Protein AF-A0A966WQE4-F1 (afdb_monomer_lite)

Structure (mmCIF, N/CA/C/O backbone):
data_AF-A0A966WQE4-F1
#
_entry.id   AF-A0A966WQE4-F1
#
loop_
_atom_site.group_PDB
_atom_site.id
_atom_site.type_symbol
_atom_site.label_atom_id
_atom_site.label_alt_id
_atom_site.label_comp_id
_atom_site.label_asym_id
_atom_site.label_entity_id
_atom_site.label_seq_id
_atom_site.pdbx_PDB_ins_code
_atom_site.Cartn_x
_atom_site.Cartn_y
_atom_site.Cartn_z
_atom_site.occupancy
_atom_site.B_iso_or_equiv
_atom_site.auth_seq_id
_atom_site.auth_comp_id
_atom_site.auth_asym_id
_atom_site.auth_atom_id
_atom_site.pdbx_PDB_model_num
ATOM 1 N N . ARG A 1 1 ? 22.648 -11.468 20.087 1.00 42.81 1 ARG A N 1
ATOM 2 C CA . ARG A 1 1 ? 23.577 -12.233 19.212 1.00 42.81 1 ARG A CA 1
ATOM 3 C C . ARG A 1 1 ? 22.961 -12.290 17.802 1.00 42.81 1 ARG A C 1
ATOM 5 O O . ARG A 1 1 ? 22.915 -13.336 17.176 1.00 42.81 1 ARG A O 1
ATOM 12 N N . ASP A 1 2 ? 22.507 -11.143 17.284 1.00 44.22 2 ASP A N 1
ATOM 13 C CA . ASP A 1 2 ? 21.503 -11.077 16.201 1.00 44.22 2 ASP A CA 1
ATOM 14 C C . ASP A 1 2 ? 22.035 -10.428 14.918 1.00 44.22 2 ASP A C 1
ATOM 16 O O . ASP A 1 2 ? 21.283 -10.065 14.021 1.00 44.22 2 ASP A O 1
ATOM 20 N N . LEU A 1 3 ? 23.359 -10.305 14.819 1.00 42.38 3 LEU A N 1
ATOM 21 C CA . LEU A 1 3 ? 24.056 -9.874 13.606 1.00 42.38 3 LEU A CA 1
ATOM 22 C C . LEU A 1 3 ? 24.456 -11.067 12.719 1.00 42.38 3 LEU A C 1
ATOM 24 O O . LEU A 1 3 ? 24.965 -10.883 11.621 1.00 42.38 3 LEU A O 1
ATOM 28 N N . ALA A 1 4 ? 24.150 -12.302 13.133 1.00 44.12 4 ALA A N 1
ATOM 29 C CA . ALA A 1 4 ? 24.393 -13.512 12.342 1.00 44.12 4 ALA A CA 1
ATOM 30 C C . ALA A 1 4 ? 23.416 -13.694 11.157 1.00 44.12 4 ALA A C 1
ATOM 32 O O . ALA A 1 4 ? 23.460 -14.706 10.465 1.00 44.12 4 ALA A O 1
ATOM 33 N N . ARG A 1 5 ? 22.552 -12.708 10.873 1.00 46.81 5 ARG A N 1
ATOM 34 C CA . ARG A 1 5 ? 21.704 -12.674 9.668 1.00 46.81 5 ARG A CA 1
ATOM 35 C C . ARG A 1 5 ? 22.179 -11.660 8.628 1.00 46.81 5 ARG A C 1
ATOM 37 O O . ARG A 1 5 ? 21.401 -11.212 7.797 1.00 46.81 5 ARG A O 1
ATOM 44 N N . ILE A 1 6 ? 23.486 -11.407 8.600 1.00 47.84 6 ILE A N 1
ATOM 45 C CA . ILE A 1 6 ? 24.216 -10.852 7.444 1.00 47.84 6 ILE A CA 1
ATOM 46 C C . ILE A 1 6 ? 24.263 -11.873 6.270 1.00 47.84 6 ILE A C 1
ATOM 48 O O . ILE A 1 6 ? 24.953 -11.699 5.278 1.00 47.84 6 ILE A O 1
ATOM 52 N N . ALA A 1 7 ? 23.428 -12.917 6.304 1.00 46.84 7 ALA A N 1
ATOM 53 C CA . ALA A 1 7 ? 23.142 -13.801 5.176 1.00 46.84 7 ALA A CA 1
ATOM 54 C C . ALA A 1 7 ? 22.027 -13.284 4.224 1.00 46.84 7 ALA A C 1
ATOM 56 O O . ALA A 1 7 ? 21.528 -14.066 3.425 1.00 46.84 7 ALA A O 1
ATOM 57 N N . LYS A 1 8 ? 21.595 -12.008 4.283 1.00 54.38 8 LYS A N 1
ATOM 58 C CA . LYS A 1 8 ? 20.379 -11.514 3.576 1.00 54.38 8 LYS A CA 1
ATOM 59 C C . LYS A 1 8 ? 20.550 -10.437 2.487 1.00 54.38 8 LYS A C 1
ATOM 61 O O . LYS A 1 8 ? 19.611 -10.198 1.730 1.00 54.38 8 LYS A O 1
ATOM 66 N N . GLU A 1 9 ? 21.725 -9.829 2.329 1.00 56.12 9 GLU A N 1
ATOM 67 C CA . GLU A 1 9 ? 22.067 -9.117 1.086 1.00 56.12 9 GLU A CA 1
ATOM 68 C C . GLU A 1 9 ? 22.123 -10.010 -0.171 1.00 56.12 9 GLU A C 1
ATOM 70 O O . GLU A 1 9 ? 21.741 -9.513 -1.236 1.00 56.12 9 GLU A O 1
ATOM 75 N N . PRO A 1 10 ? 22.510 -11.308 -0.123 1.00 63.50 10 PRO A N 1
ATOM 76 C CA . PRO A 1 10 ? 22.500 -12.141 -1.326 1.00 63.50 10 PRO A CA 1
ATOM 77 C C . PRO A 1 10 ? 21.101 -12.313 -1.933 1.00 63.50 10 PRO A C 1
ATOM 79 O O . PRO A 1 10 ? 20.999 -12.376 -3.155 1.00 63.50 10 PRO A O 1
ATOM 82 N N . ASP A 1 11 ? 20.020 -12.302 -1.142 1.00 82.19 11 ASP A N 1
ATOM 83 C CA . ASP A 1 11 ? 18.649 -12.382 -1.674 1.00 82.19 11 ASP A CA 1
ATOM 84 C C . ASP A 1 11 ? 18.235 -11.114 -2.430 1.00 82.19 11 ASP A C 1
ATOM 86 O O . ASP A 1 11 ? 17.623 -11.199 -3.498 1.00 82.19 11 ASP A O 1
ATOM 90 N N . LEU A 1 12 ? 18.587 -9.926 -1.923 1.00 88.00 12 LEU A N 1
ATOM 91 C CA . LEU A 1 12 ? 18.305 -8.662 -2.616 1.00 88.00 12 LEU A CA 1
ATOM 92 C C . LEU A 1 12 ? 19.188 -8.499 -3.856 1.00 88.00 12 LEU A C 1
ATOM 94 O O . LEU A 1 12 ? 18.699 -8.091 -4.909 1.00 88.00 12 LEU A O 1
ATOM 98 N N . THR A 1 13 ? 20.457 -8.896 -3.767 1.00 86.88 13 THR A N 1
ATOM 99 C CA . THR A 1 13 ? 21.370 -8.945 -4.915 1.00 86.88 13 THR A CA 1
ATOM 100 C C . THR A 1 13 ? 20.853 -9.905 -5.983 1.00 86.88 13 THR A C 1
ATOM 102 O O . THR A 1 13 ? 20.799 -9.544 -7.158 1.00 86.88 13 THR A O 1
ATOM 105 N N . ARG A 1 14 ? 20.378 -11.094 -5.590 1.00 90.38 14 ARG A N 1
ATOM 106 C CA . ARG A 1 14 ? 19.749 -12.062 -6.498 1.00 90.38 14 ARG A CA 1
ATOM 107 C C . ARG A 1 14 ? 18.465 -11.512 -7.109 1.00 90.38 14 ARG A C 1
ATOM 109 O O . ARG A 1 14 ? 18.268 -11.657 -8.311 1.00 90.38 14 ARG A O 1
ATOM 116 N N . THR A 1 15 ? 17.629 -10.846 -6.316 1.00 92.88 15 THR A N 1
ATOM 117 C CA . THR A 1 15 ? 16.404 -10.182 -6.788 1.00 92.88 15 THR A CA 1
ATOM 118 C C . THR A 1 15 ? 16.733 -9.126 -7.844 1.00 92.88 15 THR A C 1
ATOM 120 O O . THR A 1 15 ? 16.140 -9.121 -8.921 1.00 92.88 15 THR A O 1
ATOM 123 N N . MET A 1 16 ? 17.740 -8.283 -7.598 1.00 94.75 16 MET A N 1
ATOM 124 C CA . MET A 1 16 ? 18.188 -7.282 -8.568 1.00 94.75 16 MET A CA 1
ATOM 125 C C . MET A 1 16 ? 18.857 -7.899 -9.799 1.00 94.75 16 MET A C 1
ATOM 127 O O . MET A 1 16 ? 18.714 -7.357 -10.892 1.00 94.75 16 MET A O 1
ATOM 131 N N . ALA A 1 17 ? 19.569 -9.019 -9.668 1.00 94.06 17 ALA A N 1
ATOM 132 C CA . ALA A 1 17 ? 20.120 -9.743 -10.812 1.00 94.06 17 ALA A CA 1
ATOM 133 C C . ALA A 1 17 ? 19.004 -10.336 -11.688 1.00 94.06 17 ALA A C 1
ATOM 135 O O . ALA A 1 17 ? 19.036 -10.207 -12.909 1.00 94.06 17 ALA A O 1
ATOM 136 N N . GLN A 1 18 ? 17.974 -10.919 -11.068 1.00 93.62 18 GLN A N 1
ATOM 137 C CA . GLN A 1 18 ? 16.793 -11.430 -11.765 1.00 93.62 18 GLN A CA 1
ATOM 138 C C . GLN A 1 18 ? 15.985 -10.313 -12.431 1.00 93.62 18 GLN A C 1
ATOM 140 O O . GLN A 1 18 ? 15.487 -10.511 -13.537 1.00 93.62 18 GLN A O 1
ATOM 145 N N . PHE A 1 19 ? 15.875 -9.147 -11.789 1.00 95.94 19 PHE A N 1
ATOM 146 C CA . PHE A 1 19 ? 15.282 -7.951 -12.384 1.00 95.94 19 PHE A CA 1
ATOM 147 C C . PHE A 1 19 ? 16.038 -7.529 -13.645 1.00 95.94 19 PHE A C 1
ATOM 149 O O . PHE A 1 19 ? 15.427 -7.438 -14.705 1.00 95.94 19 PHE A O 1
ATOM 156 N N . LYS A 1 20 ? 17.364 -7.353 -13.554 1.00 95.25 20 LYS A N 1
ATOM 157 C CA . LYS A 1 20 ? 18.210 -6.985 -14.702 1.00 95.25 20 LYS A CA 1
ATOM 158 C C . LYS A 1 20 ? 18.058 -7.987 -15.841 1.00 95.25 20 LYS A C 1
ATOM 160 O O . LYS A 1 20 ? 17.702 -7.607 -16.946 1.00 95.25 20 LYS A O 1
ATOM 165 N N . GLN A 1 21 ? 18.177 -9.279 -15.537 1.00 95.75 21 GLN A N 1
ATOM 166 C CA . GLN A 1 21 ? 18.005 -10.338 -16.527 1.00 95.75 21 GLN A CA 1
ATOM 167 C C . GLN A 1 21 ? 16.613 -10.315 -17.182 1.00 95.75 21 GLN A C 1
ATOM 169 O O . GLN A 1 21 ? 16.492 -10.583 -18.375 1.00 95.75 21 GLN A O 1
ATOM 174 N N . ALA A 1 22 ? 15.551 -10.028 -16.424 1.00 95.44 22 ALA A N 1
ATOM 175 C CA . ALA A 1 22 ? 14.199 -9.920 -16.966 1.00 95.44 22 ALA A CA 1
ATOM 176 C C . ALA A 1 22 ? 14.031 -8.697 -17.882 1.00 95.44 22 ALA A C 1
ATOM 178 O O . ALA A 1 22 ? 13.360 -8.806 -18.905 1.00 95.44 22 ALA A O 1
ATOM 179 N N . VAL A 1 23 ? 14.654 -7.567 -17.537 1.00 95.88 23 VAL A N 1
ATOM 180 C CA . VAL A 1 23 ? 14.675 -6.338 -18.349 1.00 95.88 23 VAL A CA 1
ATOM 181 C C . VAL A 1 23 ? 15.525 -6.519 -19.612 1.00 95.88 23 VAL A C 1
ATOM 183 O O . VAL A 1 23 ? 15.150 -6.043 -20.676 1.00 95.88 23 VAL A O 1
ATOM 186 N N . ASP A 1 24 ? 16.640 -7.242 -19.541 1.00 94.12 24 ASP A N 1
ATOM 187 C CA . ASP A 1 24 ? 17.503 -7.492 -20.703 1.00 94.12 24 ASP A CA 1
ATOM 188 C C . ASP A 1 24 ? 16.875 -8.482 -21.688 1.00 94.12 24 ASP A C 1
ATOM 190 O O . ASP A 1 24 ? 17.018 -8.334 -22.897 1.00 94.12 24 ASP A O 1
ATOM 194 N N . LYS A 1 25 ? 16.123 -9.466 -21.178 1.00 94.94 25 LYS A N 1
ATOM 195 C CA . LYS A 1 25 ? 15.336 -10.394 -22.005 1.00 94.94 25 LYS A CA 1
ATOM 196 C C . LYS A 1 25 ? 14.076 -9.760 -22.592 1.00 94.94 25 LYS A C 1
ATOM 198 O O . LYS A 1 25 ? 13.512 -10.308 -23.537 1.00 94.94 25 LYS A O 1
ATOM 203 N N . ALA A 1 26 ? 13.595 -8.662 -22.017 1.00 94.38 26 ALA A N 1
ATOM 204 C CA . ALA A 1 26 ? 12.454 -7.945 -22.554 1.00 94.38 26 ALA A CA 1
ATOM 205 C C . ALA A 1 26 ? 12.895 -7.112 -23.765 1.00 94.38 26 ALA A C 1
ATOM 207 O O . ALA A 1 26 ? 13.796 -6.282 -23.667 1.00 94.38 26 ALA A O 1
ATOM 208 N N . GLY A 1 27 ? 12.246 -7.328 -24.912 1.00 89.44 27 GLY A N 1
ATOM 209 C CA . GLY A 1 27 ? 12.509 -6.539 -26.120 1.00 89.44 27 GLY A CA 1
ATOM 210 C C . GLY A 1 27 ? 12.032 -5.089 -26.000 1.00 89.44 27 GLY A C 1
ATOM 211 O O . GLY A 1 27 ? 12.641 -4.190 -26.571 1.00 89.44 27 GLY A O 1
ATOM 212 N N . ASP A 1 28 ? 10.975 -4.852 -25.220 1.00 93.19 28 ASP A N 1
ATOM 213 C CA . ASP A 1 28 ? 10.379 -3.535 -25.016 1.00 93.19 28 ASP A CA 1
ATOM 214 C C . ASP A 1 28 ? 9.787 -3.372 -23.605 1.00 93.19 28 ASP A C 1
ATOM 216 O O . ASP A 1 28 ? 9.724 -4.307 -22.795 1.00 93.19 28 ASP A O 1
ATOM 220 N N . ILE A 1 29 ? 9.332 -2.154 -23.308 1.00 94.19 29 ILE A N 1
ATOM 221 C CA . ILE A 1 29 ? 8.770 -1.808 -22.003 1.00 94.19 29 ILE A CA 1
ATOM 222 C C . ILE A 1 29 ? 7.462 -2.548 -21.691 1.00 94.19 29 ILE A C 1
ATOM 224 O O . ILE A 1 29 ? 7.212 -2.898 -20.537 1.00 94.19 29 ILE A O 1
ATOM 228 N N . ASN A 1 30 ? 6.646 -2.865 -22.699 1.00 93.69 30 ASN A N 1
ATOM 229 C CA . ASN A 1 30 ? 5.414 -3.625 -22.506 1.00 93.69 30 ASN A CA 1
ATOM 230 C C . ASN A 1 30 ? 5.726 -5.062 -22.072 1.00 93.69 30 ASN A C 1
ATOM 232 O O . ASN A 1 30 ? 5.094 -5.578 -21.148 1.00 93.69 30 ASN A O 1
ATOM 236 N N . ALA A 1 31 ? 6.714 -5.700 -22.701 1.00 94.81 31 ALA A N 1
ATOM 237 C CA . ALA A 1 31 ? 7.204 -7.022 -22.339 1.00 94.81 31 ALA A CA 1
ATOM 238 C C . ALA A 1 31 ? 7.817 -7.024 -20.931 1.00 94.81 31 ALA A C 1
ATOM 240 O O . ALA A 1 31 ? 7.512 -7.914 -20.134 1.00 94.81 31 ALA A O 1
ATOM 241 N N . ALA A 1 32 ? 8.603 -5.997 -20.589 1.00 95.31 32 ALA A N 1
ATOM 242 C CA . ALA A 1 32 ? 9.190 -5.854 -19.259 1.00 95.31 32 ALA A CA 1
ATOM 243 C C . ALA A 1 32 ? 8.106 -5.758 -18.173 1.00 95.31 32 ALA A C 1
ATOM 245 O O . ALA A 1 32 ? 8.125 -6.523 -17.210 1.00 95.31 32 ALA A O 1
ATOM 246 N N . LEU A 1 33 ? 7.106 -4.888 -18.351 1.00 94.44 33 LEU A N 1
ATOM 247 C CA . LEU A 1 33 ? 6.028 -4.696 -17.373 1.00 94.44 33 LEU A CA 1
ATOM 248 C C . LEU A 1 33 ? 4.993 -5.836 -17.355 1.00 94.44 33 LEU A C 1
ATOM 250 O O . LEU A 1 33 ? 4.167 -5.907 -16.448 1.00 94.44 33 LEU A O 1
ATOM 254 N N . ARG A 1 34 ? 5.003 -6.750 -18.333 1.00 93.94 34 ARG A N 1
ATOM 255 C CA . ARG A 1 34 ? 4.246 -8.014 -18.259 1.00 93.94 34 ARG A CA 1
ATOM 256 C C . ARG A 1 34 ? 4.911 -9.036 -17.341 1.00 93.94 34 ARG A C 1
ATOM 258 O O . ARG A 1 34 ? 4.238 -9.964 -16.900 1.00 93.94 34 ARG A O 1
ATOM 265 N N . ASN A 1 35 ? 6.200 -8.880 -17.041 1.00 93.62 35 ASN A N 1
ATOM 266 C CA . ASN A 1 35 ? 6.907 -9.785 -16.153 1.00 93.62 35 ASN A CA 1
ATOM 267 C C . ASN A 1 35 ? 6.579 -9.455 -14.681 1.00 93.62 35 ASN A C 1
ATOM 269 O O . ASN A 1 35 ? 6.930 -8.371 -14.204 1.00 93.62 35 ASN A O 1
ATOM 273 N N . PRO A 1 36 ? 5.971 -10.382 -13.917 1.00 90.62 36 PRO A N 1
ATOM 274 C CA . PRO A 1 36 ? 5.591 -10.119 -12.530 1.00 90.62 36 PRO A CA 1
ATOM 275 C C . PRO A 1 36 ? 6.799 -9.822 -11.633 1.00 90.62 36 PRO A C 1
ATOM 277 O O . PRO A 1 36 ? 6.668 -9.082 -10.665 1.00 90.62 36 PRO A O 1
ATOM 280 N N . ARG A 1 37 ? 7.993 -10.333 -11.967 1.00 91.75 37 ARG A N 1
ATOM 281 C CA . ARG A 1 37 ? 9.223 -10.055 -11.207 1.00 91.75 37 ARG A CA 1
ATOM 282 C C . ARG A 1 37 ? 9.668 -8.603 -11.354 1.00 91.75 37 ARG A C 1
ATOM 284 O O . ARG A 1 37 ? 10.149 -8.019 -10.389 1.00 91.75 37 ARG A O 1
ATOM 291 N N . VAL A 1 38 ? 9.481 -8.020 -12.540 1.00 95.81 38 VAL A N 1
ATOM 292 C CA . VAL A 1 38 ? 9.786 -6.605 -12.792 1.00 95.81 38 VAL A CA 1
ATOM 293 C C . VAL A 1 38 ? 8.842 -5.736 -11.972 1.00 95.81 38 VAL A C 1
ATOM 295 O O . VAL A 1 38 ? 9.304 -4.924 -11.175 1.00 95.81 38 VAL A O 1
ATOM 298 N N . LEU A 1 39 ? 7.529 -5.964 -12.080 1.00 95.19 39 LEU A N 1
ATOM 299 C CA . LEU A 1 39 ? 6.541 -5.201 -11.313 1.00 95.19 39 LEU A CA 1
ATOM 300 C C . LEU A 1 39 ? 6.696 -5.371 -9.797 1.00 95.19 39 LEU A C 1
ATOM 302 O O . LEU A 1 39 ? 6.529 -4.397 -9.070 1.00 95.19 39 LEU A O 1
ATOM 306 N N . ALA A 1 40 ? 7.056 -6.563 -9.316 1.00 94.62 40 ALA A N 1
ATOM 307 C CA . ALA A 1 40 ? 7.305 -6.795 -7.895 1.00 94.62 40 ALA A CA 1
ATOM 308 C C . ALA A 1 40 ? 8.474 -5.955 -7.369 1.00 94.62 40 ALA A C 1
ATOM 310 O O . ALA A 1 40 ? 8.357 -5.353 -6.302 1.00 94.62 40 ALA A O 1
ATOM 311 N N . VAL A 1 41 ? 9.577 -5.869 -8.119 1.00 96.44 41 VAL A N 1
ATOM 312 C CA . VAL A 1 41 ? 10.731 -5.045 -7.733 1.00 96.44 41 VAL A CA 1
ATOM 313 C C . VAL A 1 41 ? 10.382 -3.564 -7.766 1.00 96.44 41 VAL A C 1
ATOM 315 O O . VAL A 1 41 ? 10.621 -2.873 -6.779 1.00 96.44 41 VAL A O 1
ATOM 318 N N . LEU A 1 42 ? 9.774 -3.091 -8.857 1.00 96.69 42 LEU A N 1
ATOM 319 C CA . LEU A 1 42 ? 9.387 -1.686 -8.998 1.00 96.69 42 LEU A CA 1
ATOM 320 C C . LEU A 1 42 ? 8.396 -1.269 -7.905 1.00 96.69 42 LEU A C 1
ATOM 322 O O . LEU A 1 42 ? 8.614 -0.268 -7.228 1.00 96.69 42 LEU A O 1
ATOM 326 N N . GLY A 1 43 ? 7.341 -2.059 -7.698 1.00 95.81 43 GLY A N 1
ATOM 327 C CA . GLY A 1 43 ? 6.318 -1.793 -6.692 1.00 95.81 43 GLY A CA 1
ATOM 328 C C . GLY A 1 43 ? 6.886 -1.811 -5.277 1.00 95.81 43 GLY A C 1
ATOM 329 O O . GLY A 1 43 ? 6.731 -0.845 -4.538 1.00 95.81 43 GLY A O 1
ATOM 330 N N . THR A 1 44 ? 7.618 -2.860 -4.899 1.00 94.81 44 THR A N 1
ATOM 331 C CA . THR A 1 44 ? 8.182 -2.970 -3.542 1.00 94.81 44 THR A CA 1
ATOM 332 C C . THR A 1 44 ? 9.167 -1.841 -3.246 1.00 94.81 44 THR A C 1
ATOM 334 O O . THR A 1 44 ? 9.086 -1.215 -2.186 1.00 94.81 44 THR A O 1
ATOM 337 N N . ALA A 1 45 ? 10.072 -1.544 -4.184 1.00 95.44 45 ALA A N 1
ATOM 338 C CA . ALA A 1 45 ? 11.068 -0.494 -4.004 1.00 95.44 45 ALA A CA 1
ATOM 339 C C . ALA A 1 45 ? 10.436 0.899 -3.865 1.00 95.44 45 ALA A C 1
ATOM 341 O O . ALA A 1 45 ? 10.924 1.717 -3.088 1.00 95.44 45 ALA A O 1
ATOM 342 N N . LEU A 1 46 ? 9.334 1.149 -4.579 1.00 95.31 46 LEU A N 1
ATOM 343 C CA . LEU A 1 46 ? 8.638 2.437 -4.601 1.00 95.31 46 LEU A CA 1
ATOM 344 C C . LEU A 1 46 ? 7.443 2.506 -3.630 1.00 95.31 46 LEU A C 1
ATOM 346 O O . LEU A 1 46 ? 6.684 3.470 -3.654 1.00 95.31 46 LEU A O 1
ATOM 350 N N . GLY A 1 47 ? 7.290 1.524 -2.731 1.00 91.31 47 GLY A N 1
ATOM 351 C CA . GLY A 1 47 ? 6.279 1.554 -1.663 1.00 91.31 47 GLY A CA 1
ATOM 352 C C . GLY A 1 47 ? 4.850 1.227 -2.112 1.00 91.31 47 GLY A C 1
ATOM 353 O O . GLY A 1 47 ? 3.889 1.630 -1.453 1.00 91.31 47 GLY A O 1
ATOM 354 N N . LEU A 1 48 ? 4.721 0.498 -3.217 1.00 94.06 48 LEU A N 1
ATOM 355 C CA . LEU A 1 48 ? 3.470 0.046 -3.816 1.00 94.06 48 LEU A CA 1
ATOM 356 C C . LEU A 1 48 ? 3.542 -1.450 -4.201 1.00 94.06 48 LEU A C 1
ATOM 358 O O . LEU A 1 48 ? 3.486 -1.797 -5.386 1.00 94.06 48 LEU A O 1
ATOM 362 N N . PRO A 1 49 ? 3.745 -2.361 -3.228 1.00 90.69 49 PRO A N 1
ATOM 363 C CA . PRO A 1 49 ? 3.894 -3.797 -3.491 1.00 90.69 49 PRO A CA 1
ATOM 364 C C . PRO A 1 49 ? 2.682 -4.422 -4.208 1.00 90.69 49 PRO A C 1
ATOM 366 O O . PRO A 1 49 ? 2.840 -5.383 -4.964 1.00 90.69 49 PRO A O 1
ATOM 369 N N . GLU A 1 50 ? 1.485 -3.852 -4.046 1.00 88.25 50 GLU A N 1
ATOM 370 C CA . GLU A 1 50 ? 0.256 -4.272 -4.726 1.00 88.25 50 GLU A CA 1
ATOM 371 C C . GLU A 1 50 ? 0.320 -4.132 -6.256 1.00 88.25 50 GLU A C 1
ATOM 373 O O . GLU A 1 50 ? -0.438 -4.797 -6.965 1.00 88.25 50 GLU A O 1
ATOM 378 N N . ALA A 1 51 ? 1.267 -3.350 -6.788 1.00 90.25 51 ALA A N 1
ATOM 379 C CA . ALA A 1 51 ? 1.433 -3.167 -8.226 1.00 90.25 51 ALA A CA 1
ATOM 380 C C . ALA A 1 51 ? 1.686 -4.483 -8.982 1.00 90.25 51 ALA A C 1
ATOM 382 O O . ALA A 1 51 ? 1.263 -4.624 -10.130 1.00 90.25 51 ALA A O 1
ATOM 383 N N . ALA A 1 52 ? 2.319 -5.469 -8.338 1.00 89.75 52 ALA A N 1
ATOM 384 C CA . ALA A 1 52 ? 2.521 -6.791 -8.927 1.00 89.75 52 ALA A CA 1
ATOM 385 C C . ALA A 1 52 ? 1.203 -7.569 -9.087 1.00 89.75 52 ALA A C 1
ATOM 387 O O . ALA A 1 52 ? 0.975 -8.184 -10.130 1.00 89.75 52 ALA A O 1
ATOM 388 N N . ALA A 1 53 ? 0.321 -7.507 -8.085 1.00 89.31 53 ALA A N 1
ATOM 389 C CA . ALA A 1 53 ? -0.999 -8.136 -8.131 1.00 89.31 53 ALA A CA 1
ATOM 390 C C . ALA A 1 53 ? -1.943 -7.395 -9.093 1.00 89.31 53 ALA A C 1
ATOM 392 O O . ALA A 1 53 ? -2.745 -8.009 -9.792 1.00 89.31 53 ALA A O 1
ATOM 393 N N . GLN A 1 54 ? -1.796 -6.074 -9.195 1.00 91.75 54 GLN A N 1
ATOM 394 C CA . GLN A 1 54 ? -2.584 -5.204 -10.068 1.00 91.75 54 GLN A CA 1
ATOM 395 C C . GLN A 1 54 ? -1.864 -4.912 -11.392 1.00 91.75 54 GLN A C 1
ATOM 397 O O . GLN A 1 54 ? -1.872 -3.782 -11.882 1.00 91.75 54 GLN A O 1
ATOM 402 N N . SER A 1 55 ? -1.256 -5.933 -12.006 1.00 90.75 55 SER A N 1
ATOM 403 C CA . SER A 1 55 ? -0.384 -5.769 -13.182 1.00 90.75 55 SER A CA 1
ATOM 404 C C . SER A 1 55 ? -1.030 -5.016 -14.356 1.00 90.75 55 SER A C 1
ATOM 406 O O . SER A 1 55 ? -0.360 -4.252 -15.049 1.00 90.75 55 SER A O 1
ATOM 408 N N . GLY A 1 56 ? -2.340 -5.175 -14.574 1.00 93.19 56 GLY A N 1
ATOM 409 C CA . GLY A 1 56 ? -3.082 -4.428 -15.594 1.00 93.19 56 GLY A CA 1
ATOM 410 C C . GLY A 1 56 ? -3.131 -2.922 -15.322 1.00 93.19 56 GLY A C 1
ATOM 411 O O . GLY A 1 56 ? -2.843 -2.133 -16.225 1.00 93.19 56 GLY A O 1
ATOM 412 N N . LEU A 1 57 ? -3.449 -2.534 -14.082 1.00 94.50 57 LEU A N 1
ATOM 413 C CA . LEU A 1 57 ? -3.449 -1.138 -13.643 1.00 94.50 57 LEU A CA 1
ATOM 414 C C . LEU A 1 57 ? -2.029 -0.572 -13.673 1.00 94.50 57 LEU A C 1
ATOM 416 O O . LEU A 1 57 ? -1.813 0.485 -14.259 1.00 94.50 57 LEU A O 1
ATOM 420 N N . ALA A 1 58 ? -1.061 -1.315 -13.131 1.00 94.94 58 ALA A N 1
ATOM 421 C CA . ALA A 1 58 ? 0.332 -0.898 -13.083 1.00 94.94 58 ALA A CA 1
ATOM 422 C C . ALA A 1 58 ? 0.890 -0.600 -14.474 1.00 94.94 58 ALA A C 1
ATOM 424 O O . ALA A 1 58 ? 1.481 0.453 -14.680 1.00 94.94 58 ALA A O 1
ATOM 425 N N . ARG A 1 59 ? 0.636 -1.464 -15.465 1.00 95.25 59 ARG A N 1
ATOM 426 C CA . ARG A 1 59 ? 1.043 -1.198 -16.852 1.00 95.25 59 ARG A CA 1
ATOM 427 C C . ARG A 1 59 ? 0.427 0.084 -17.401 1.00 95.25 59 ARG A C 1
ATOM 429 O O . ARG A 1 59 ? 1.149 0.897 -17.960 1.00 95.25 59 ARG A O 1
ATOM 436 N N . ARG A 1 60 ? -0.886 0.274 -17.244 1.00 94.81 60 ARG A N 1
ATOM 437 C CA . ARG A 1 60 ? -1.571 1.474 -17.754 1.00 94.81 60 ARG A CA 1
ATOM 438 C C . ARG A 1 60 ? -1.049 2.748 -17.097 1.00 94.81 60 ARG A C 1
ATOM 440 O O . ARG A 1 60 ? -0.860 3.738 -17.785 1.00 94.81 60 ARG A O 1
ATOM 447 N N . VAL A 1 61 ? -0.795 2.707 -15.791 1.00 95.25 61 VAL A N 1
ATOM 448 C CA . VAL A 1 61 ? -0.231 3.832 -15.039 1.00 95.25 61 VAL A CA 1
ATOM 449 C C . VAL A 1 61 ? 1.189 4.153 -15.498 1.00 95.25 61 VAL A C 1
ATOM 451 O O . VAL A 1 61 ? 1.496 5.307 -15.761 1.00 95.25 61 VAL A O 1
ATOM 454 N N . LEU A 1 62 ? 2.048 3.141 -15.600 1.00 95.50 62 LEU A N 1
ATOM 455 C CA . LEU A 1 62 ? 3.469 3.326 -15.891 1.00 95.50 62 LEU A CA 1
ATOM 456 C C . LEU A 1 62 ? 3.758 3.697 -17.349 1.00 95.50 62 LEU A C 1
ATOM 458 O O . LEU A 1 62 ? 4.802 4.277 -17.626 1.00 95.50 62 LEU A O 1
ATOM 462 N N . LEU A 1 63 ? 2.855 3.350 -18.269 1.00 95.38 63 LEU A N 1
ATOM 463 C CA . LEU A 1 63 ? 2.948 3.711 -19.685 1.00 95.38 63 LEU A CA 1
ATOM 464 C C . LEU A 1 63 ? 2.262 5.046 -20.013 1.00 95.38 63 LEU A C 1
ATOM 466 O O . LEU A 1 63 ? 2.441 5.552 -21.116 1.00 95.38 63 LEU A O 1
ATOM 470 N N . ALA A 1 64 ? 1.466 5.598 -19.095 1.00 95.00 64 ALA A N 1
ATOM 471 C CA . ALA A 1 64 ? 0.825 6.895 -19.273 1.00 95.00 64 ALA A CA 1
ATOM 472 C C . ALA A 1 64 ? 1.790 8.041 -18.937 1.00 95.00 64 ALA A C 1
ATOM 474 O O . ALA A 1 64 ? 2.641 7.900 -18.058 1.00 95.00 64 ALA A O 1
ATOM 475 N N . ASP A 1 65 ? 1.629 9.187 -19.604 1.00 92.81 65 ASP A N 1
ATOM 476 C CA . ASP A 1 65 ? 2.442 10.374 -19.338 1.00 92.81 65 ASP A CA 1
ATOM 477 C C . ASP A 1 65 ? 2.070 10.993 -17.976 1.00 92.81 65 ASP A C 1
ATOM 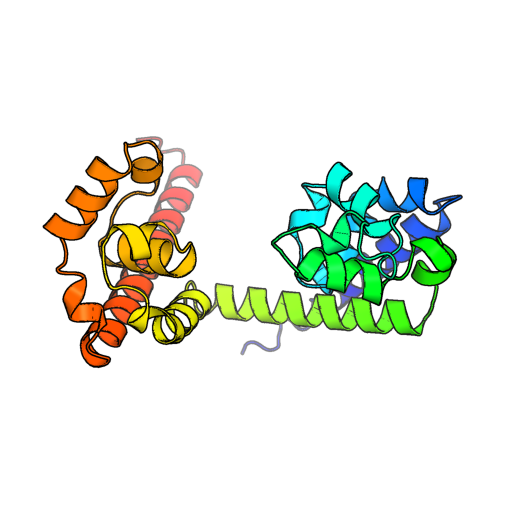479 O O . ASP A 1 65 ? 0.942 11.467 -17.801 1.00 92.81 65 ASP A O 1
ATOM 483 N N . PRO A 1 66 ? 2.981 11.019 -16.987 1.00 91.62 66 PRO A N 1
ATOM 484 C CA . PRO A 1 66 ? 2.691 11.618 -15.691 1.00 91.62 66 PRO A CA 1
ATOM 485 C C . PRO A 1 66 ? 2.588 13.154 -15.723 1.00 91.62 66 PRO A C 1
ATOM 487 O O . PRO A 1 66 ? 2.120 13.730 -14.735 1.00 91.62 66 PRO A O 1
ATOM 490 N N . ALA A 1 67 ? 3.037 13.817 -16.797 1.00 91.56 67 ALA A N 1
ATOM 491 C CA . ALA A 1 67 ? 2.923 15.266 -16.978 1.00 91.56 67 ALA A CA 1
ATOM 492 C C . ALA A 1 67 ? 1.544 15.692 -17.510 1.00 91.56 67 ALA A C 1
ATOM 494 O O . ALA A 1 67 ? 1.100 16.806 -17.229 1.00 91.56 67 ALA A O 1
ATOM 495 N N . ASP A 1 68 ? 0.842 14.806 -18.219 1.00 92.81 68 ASP A N 1
ATOM 496 C CA . ASP A 1 68 ? -0.529 15.053 -18.657 1.00 92.81 68 ASP A CA 1
ATOM 497 C C . ASP A 1 68 ? -1.492 14.969 -17.466 1.00 92.81 68 ASP A C 1
ATOM 499 O O . ASP A 1 68 ? -1.729 13.906 -16.892 1.00 92.81 68 ASP A O 1
ATOM 503 N N . THR A 1 69 ? -2.083 16.106 -17.100 1.00 90.94 69 THR A N 1
ATOM 504 C CA . THR A 1 69 ? -3.031 16.218 -15.977 1.00 90.94 69 THR A CA 1
ATOM 505 C C . THR A 1 69 ? -4.275 15.334 -16.112 1.00 90.94 69 THR A C 1
ATOM 507 O O . THR A 1 69 ? -4.886 14.999 -15.098 1.00 90.94 69 THR A O 1
ATOM 510 N N . SER A 1 70 ? -4.634 14.933 -17.334 1.00 92.12 70 SER A N 1
ATOM 511 C CA . SER A 1 70 ? -5.773 14.056 -17.619 1.00 92.12 70 SER A CA 1
ATOM 512 C C . SER A 1 70 ? -5.416 12.565 -17.611 1.00 92.12 70 SER A C 1
ATOM 514 O O . SER A 1 70 ? -6.301 11.711 -17.693 1.00 92.12 70 SER A O 1
ATOM 516 N N . SER A 1 71 ? -4.130 12.228 -17.476 1.00 93.44 71 SER A N 1
ATOM 517 C CA . SER A 1 71 ? -3.667 10.848 -17.537 1.00 93.44 71 SER A CA 1
ATOM 518 C C . SER A 1 71 ? -4.061 10.036 -16.302 1.00 93.44 71 SER A C 1
ATOM 520 O O . SER A 1 71 ? -4.193 10.549 -15.188 1.00 93.44 71 SER A O 1
ATOM 522 N N . LEU A 1 72 ? -4.200 8.719 -16.490 1.00 92.31 72 LEU A N 1
ATOM 523 C CA . LEU A 1 72 ? -4.609 7.780 -15.441 1.00 92.31 72 LEU A CA 1
ATOM 524 C C . LEU A 1 72 ? -3.870 7.955 -14.095 1.00 92.31 72 LEU A C 1
ATOM 526 O O . LEU A 1 72 ? -4.550 7.996 -13.071 1.00 92.31 72 LEU A O 1
ATOM 530 N N . PRO A 1 73 ? -2.526 8.069 -14.019 1.00 91.94 73 PRO A N 1
ATOM 531 C CA . PRO A 1 73 ? -1.861 8.287 -12.733 1.00 91.94 73 PRO A CA 1
ATOM 532 C C . PRO A 1 73 ? -2.331 9.551 -11.999 1.00 91.94 73 PRO A C 1
ATOM 534 O O . PRO A 1 73 ? -2.372 9.548 -10.769 1.00 91.94 73 PRO A O 1
ATOM 537 N N . ASN A 1 74 ? -2.705 10.615 -12.717 1.00 93.00 74 ASN A N 1
ATOM 538 C CA . ASN A 1 74 ? -3.166 11.868 -12.117 1.00 93.00 74 ASN A CA 1
ATOM 539 C C . ASN A 1 74 ? -4.601 11.768 -11.570 1.00 93.00 74 ASN A C 1
ATOM 541 O O . ASN A 1 74 ? -4.913 12.398 -10.551 1.00 93.00 74 ASN A O 1
ATOM 545 N N . THR A 1 75 ? -5.442 10.919 -12.170 1.00 93.31 75 THR A N 1
ATOM 546 C CA . THR A 1 75 ? -6.847 10.734 -11.768 1.00 93.31 75 THR A CA 1
ATOM 547 C C . THR A 1 75 ? -7.033 9.775 -10.590 1.00 93.31 75 THR A C 1
ATOM 549 O O . THR A 1 75 ? -8.089 9.775 -9.962 1.00 93.31 75 THR A O 1
ATOM 552 N N . LEU A 1 76 ? -6.038 8.940 -10.269 1.00 90.50 76 LEU A N 1
ATOM 553 C CA . LEU A 1 76 ? -6.132 8.001 -9.148 1.00 90.50 76 LEU A CA 1
ATOM 554 C C . LEU A 1 76 ? -6.127 8.728 -7.792 1.00 90.50 76 LEU A C 1
ATOM 556 O O . LEU A 1 76 ? -5.406 9.713 -7.578 1.00 90.50 76 LEU A O 1
ATOM 560 N N . SER A 1 77 ? -6.924 8.211 -6.851 1.00 89.19 77 SER A N 1
ATOM 561 C CA . SER A 1 77 ? -6.972 8.707 -5.469 1.00 89.19 77 SER A CA 1
ATOM 562 C C . SER A 1 77 ? -5.664 8.430 -4.728 1.00 89.19 77 SER A C 1
ATOM 564 O O . SER A 1 77 ? -5.165 9.293 -4.010 1.00 89.19 77 SER A O 1
ATOM 566 N N . ASP A 1 78 ? -5.076 7.248 -4.937 1.00 88.62 78 ASP A N 1
ATOM 567 C CA . ASP A 1 78 ? -3.783 6.897 -4.359 1.00 88.62 78 ASP A CA 1
ATOM 568 C C . ASP A 1 78 ? -2.637 7.515 -5.172 1.00 88.62 78 ASP A C 1
ATOM 570 O O . ASP A 1 78 ? -2.252 7.034 -6.241 1.00 88.62 78 ASP A O 1
ATOM 574 N N . LYS A 1 79 ? -2.070 8.597 -4.631 1.00 91.50 79 LYS A N 1
ATOM 575 C CA . LYS A 1 79 ? -0.998 9.373 -5.266 1.00 91.50 79 LYS A CA 1
ATOM 576 C C . LYS A 1 79 ? 0.338 8.631 -5.353 1.00 91.50 79 LYS A C 1
ATOM 578 O O . LYS A 1 79 ? 1.223 9.092 -6.075 1.00 91.50 79 LYS A O 1
ATOM 583 N N . ARG A 1 80 ? 0.489 7.469 -4.704 1.00 93.50 80 ARG A N 1
ATOM 584 C CA . ARG A 1 80 ? 1.681 6.618 -4.859 1.00 93.50 80 ARG A CA 1
ATOM 585 C C . ARG A 1 80 ? 1.839 6.115 -6.293 1.00 93.50 80 ARG A C 1
ATOM 587 O O . ARG A 1 80 ? 2.965 6.014 -6.767 1.00 93.50 80 ARG A O 1
ATOM 594 N N . TRP A 1 81 ? 0.737 5.895 -7.015 1.00 94.25 81 TRP A N 1
ATOM 595 C CA . TRP A 1 81 ? 0.765 5.549 -8.442 1.00 94.25 81 TRP A CA 1
ATOM 596 C C . TRP A 1 81 ? 1.391 6.650 -9.299 1.00 94.25 81 TRP A C 1
ATOM 598 O O . TRP A 1 81 ? 2.247 6.371 -10.138 1.00 94.25 81 TRP A O 1
ATOM 608 N N . LEU A 1 82 ? 1.011 7.908 -9.052 1.00 94.62 82 LEU A N 1
ATOM 609 C CA . LEU A 1 82 ? 1.592 9.063 -9.735 1.00 94.62 82 LEU A CA 1
ATOM 610 C C . LEU A 1 82 ? 3.076 9.224 -9.401 1.00 94.62 82 LEU A C 1
ATOM 612 O O . LEU A 1 82 ? 3.881 9.454 -10.299 1.00 94.62 82 LEU A O 1
ATOM 616 N N . ALA A 1 83 ? 3.444 9.086 -8.124 1.00 94.56 83 ALA A N 1
ATOM 617 C CA . ALA A 1 83 ? 4.840 9.140 -7.701 1.00 94.56 83 ALA A CA 1
ATOM 618 C C . ALA A 1 83 ? 5.672 8.055 -8.400 1.00 94.56 83 ALA A C 1
ATOM 620 O O . ALA A 1 83 ? 6.714 8.359 -8.972 1.00 94.56 83 ALA A O 1
ATOM 621 N N . MET A 1 84 ? 5.166 6.819 -8.443 1.00 95.06 84 MET A N 1
ATOM 622 C CA . MET A 1 84 ? 5.811 5.699 -9.124 1.00 95.06 84 MET A CA 1
ATOM 623 C C . MET A 1 84 ? 6.005 5.975 -10.625 1.00 95.06 84 MET A C 1
ATOM 625 O O . MET A 1 84 ? 7.104 5.774 -11.144 1.00 95.06 84 MET A O 1
ATOM 629 N N . ALA A 1 85 ? 4.976 6.483 -11.315 1.00 95.44 85 ALA A N 1
ATOM 630 C CA . ALA A 1 85 ? 5.057 6.840 -12.732 1.00 95.44 85 ALA A CA 1
ATOM 631 C C . ALA A 1 85 ? 6.075 7.965 -12.992 1.00 95.44 85 ALA A C 1
ATOM 633 O O . ALA A 1 85 ? 6.870 7.863 -13.922 1.00 95.44 85 ALA A O 1
ATOM 634 N N . LYS A 1 86 ? 6.114 8.996 -12.135 1.00 94.12 86 LYS A N 1
ATOM 635 C CA . LYS A 1 86 ? 7.087 10.101 -12.218 1.00 94.12 86 LYS A CA 1
ATOM 636 C C . LYS A 1 86 ? 8.522 9.644 -11.978 1.00 94.12 86 LYS A C 1
ATOM 638 O O . LYS A 1 86 ? 9.413 10.052 -12.712 1.00 94.12 86 LYS A O 1
ATOM 643 N N . THR A 1 87 ? 8.752 8.805 -10.968 1.00 93.88 87 THR A N 1
ATOM 644 C CA . THR A 1 87 ? 10.094 8.303 -10.639 1.00 93.88 87 THR A CA 1
ATOM 645 C C . THR A 1 87 ? 10.668 7.445 -11.759 1.00 93.88 87 THR A C 1
ATOM 647 O O . THR A 1 87 ? 11.867 7.505 -12.015 1.00 93.88 87 THR A O 1
ATOM 650 N N . LEU A 1 88 ? 9.830 6.639 -12.415 1.00 94.50 88 LEU A N 1
ATOM 651 C CA . LEU A 1 88 ? 10.278 5.735 -13.470 1.00 94.50 88 LEU A CA 1
ATOM 652 C C . LEU A 1 88 ? 10.295 6.391 -14.857 1.00 94.50 88 LEU A C 1
ATOM 654 O O . LEU A 1 88 ? 11.103 5.993 -15.688 1.00 94.50 88 LEU A O 1
ATOM 658 N N . ASN A 1 89 ? 9.406 7.358 -15.107 1.00 91.50 89 ASN A N 1
ATOM 659 C CA . ASN A 1 89 ? 9.228 8.084 -16.371 1.00 91.50 89 ASN A CA 1
ATOM 660 C C . ASN A 1 89 ? 9.248 7.188 -17.632 1.00 91.50 89 ASN A C 1
ATOM 662 O O . ASN A 1 89 ? 9.813 7.543 -18.670 1.00 91.50 89 ASN A O 1
ATOM 666 N N . LEU A 1 90 ? 8.630 6.001 -17.552 1.00 94.25 90 LEU A N 1
ATOM 667 C CA . LEU A 1 90 ? 8.707 4.987 -18.617 1.00 94.25 90 LEU A CA 1
ATOM 668 C C . LEU A 1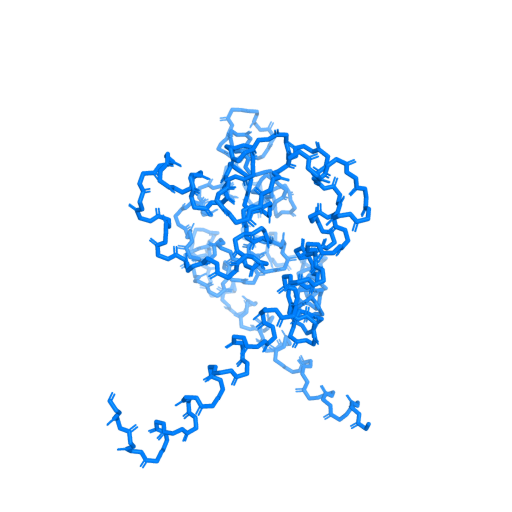 90 ? 7.924 5.379 -19.874 1.00 94.25 90 LEU A C 1
ATOM 670 O O . LEU A 1 90 ? 8.213 4.849 -20.944 1.00 94.25 90 LEU A O 1
ATOM 674 N N . ALA A 1 91 ? 6.978 6.315 -19.767 1.00 90.44 91 ALA A N 1
ATOM 675 C CA . ALA A 1 91 ? 6.277 6.881 -20.917 1.00 90.44 91 ALA A CA 1
ATOM 676 C C . ALA A 1 91 ? 7.240 7.573 -21.899 1.00 90.44 91 ALA A C 1
ATOM 678 O O . ALA A 1 91 ? 7.050 7.478 -23.107 1.00 90.44 91 ALA A O 1
ATOM 679 N N . GLN A 1 92 ? 8.293 8.222 -21.388 1.00 89.62 92 GLN A N 1
ATOM 680 C CA . GLN A 1 92 ? 9.286 8.925 -22.206 1.00 89.62 92 GLN A CA 1
ATOM 681 C C . GLN A 1 92 ? 10.562 8.099 -22.403 1.00 89.62 92 GLN A C 1
ATOM 683 O O . GLN A 1 92 ? 11.072 7.998 -23.516 1.00 89.62 92 GLN A O 1
ATOM 688 N N . GLY A 1 93 ? 11.088 7.495 -21.334 1.00 88.19 93 GLY A N 1
ATOM 689 C CA . GLY A 1 93 ? 12.363 6.771 -21.380 1.00 88.19 93 GLY A CA 1
ATOM 690 C C . GLY A 1 93 ? 12.250 5.284 -21.729 1.00 88.19 93 GLY A C 1
ATOM 691 O O . GLY A 1 93 ? 13.262 4.615 -21.963 1.00 88.19 93 GLY A O 1
ATOM 692 N N . GLY A 1 94 ? 11.029 4.745 -21.796 1.00 93.31 94 GLY A N 1
ATOM 693 C CA . GLY A 1 94 ? 10.769 3.361 -22.176 1.00 93.31 94 GLY A CA 1
ATOM 694 C C . GLY A 1 94 ? 11.548 2.356 -21.326 1.00 93.31 94 GLY A C 1
ATOM 695 O O . GLY A 1 94 ? 11.706 2.500 -20.115 1.00 93.31 94 GLY A O 1
ATOM 696 N N . ILE A 1 95 ? 12.058 1.307 -21.971 1.00 94.25 95 ILE A N 1
ATOM 697 C CA . ILE A 1 95 ? 12.844 0.272 -21.286 1.00 94.25 95 ILE A CA 1
ATOM 698 C C . ILE A 1 95 ? 14.245 0.752 -20.882 1.00 94.25 95 ILE A C 1
ATOM 700 O O . ILE A 1 95 ? 14.832 0.194 -19.955 1.00 94.25 95 ILE A O 1
ATOM 704 N N . ALA A 1 96 ? 14.780 1.789 -21.535 1.00 94.12 96 ALA A N 1
ATOM 705 C CA . ALA A 1 96 ? 16.111 2.308 -21.237 1.00 94.12 96 ALA A CA 1
ATOM 706 C C . ALA A 1 96 ? 16.192 2.871 -19.811 1.00 94.12 96 ALA A C 1
ATOM 708 O O . ALA A 1 96 ? 17.176 2.608 -19.122 1.00 94.12 96 ALA A O 1
ATOM 709 N N . SER A 1 97 ? 15.124 3.514 -19.322 1.00 94.25 97 SER A N 1
ATOM 710 C CA . SER A 1 97 ? 15.028 3.977 -17.930 1.00 94.25 97 SER A CA 1
ATOM 711 C C . SER A 1 97 ? 15.270 2.856 -16.916 1.00 94.25 97 SER A C 1
ATOM 713 O O . SER A 1 97 ? 15.995 3.044 -15.945 1.00 94.25 97 SER A O 1
ATOM 715 N N . LEU A 1 98 ? 14.761 1.640 -17.166 1.00 95.00 98 LEU A N 1
ATOM 716 C CA . LEU A 1 98 ? 14.965 0.482 -16.276 1.00 95.00 98 LEU A CA 1
ATOM 717 C C . LEU A 1 98 ? 16.420 -0.021 -16.244 1.00 95.00 98 LEU A C 1
ATOM 719 O O . LEU A 1 98 ? 16.812 -0.758 -15.330 1.00 95.00 98 LEU A O 1
ATOM 723 N N . ARG A 1 99 ? 17.228 0.372 -17.232 1.00 94.88 99 ARG A N 1
ATOM 724 C CA . ARG A 1 99 ? 18.657 0.052 -17.327 1.00 94.88 99 ARG A CA 1
ATOM 725 C C . ARG A 1 99 ? 19.546 1.134 -16.716 1.00 94.88 99 ARG A C 1
ATOM 727 O O . ARG A 1 99 ? 20.733 0.887 -16.527 1.00 94.88 99 ARG A O 1
ATOM 734 N N . GLU A 1 100 ? 18.998 2.299 -16.367 1.00 95.19 100 GLU A N 1
ATOM 735 C CA . GLU A 1 100 ? 19.790 3.396 -15.820 1.00 95.19 100 GLU A CA 1
ATOM 736 C C . GLU A 1 100 ? 20.411 3.029 -14.460 1.00 95.19 100 GLU A C 1
ATOM 738 O O . GLU A 1 100 ? 19.687 2.675 -13.520 1.00 95.19 100 GLU A O 1
ATOM 743 N N . PRO A 1 101 ? 21.743 3.169 -14.291 1.00 94.44 101 PRO A N 1
ATOM 744 C CA . PRO A 1 101 ? 22.418 2.793 -13.049 1.00 94.44 101 PRO A CA 1
ATOM 745 C C . PRO A 1 101 ? 21.882 3.528 -11.817 1.00 94.44 101 PRO A C 1
ATOM 747 O O . PRO A 1 101 ? 21.741 2.935 -10.747 1.00 94.44 101 PRO A O 1
ATOM 750 N N . ARG A 1 102 ? 21.537 4.815 -11.970 1.00 93.75 102 ARG A N 1
ATOM 751 C CA . ARG A 1 102 ? 20.974 5.637 -10.887 1.00 93.75 102 ARG A CA 1
ATOM 752 C C . ARG A 1 102 ? 19.620 5.109 -10.425 1.00 93.75 102 ARG A C 1
ATOM 754 O O . ARG A 1 102 ? 19.398 4.989 -9.221 1.00 93.75 102 ARG A O 1
ATOM 761 N N . LEU A 1 103 ? 18.745 4.742 -11.365 1.00 94.69 103 LEU A N 1
ATOM 762 C CA . LEU A 1 103 ? 17.457 4.148 -11.025 1.00 94.69 103 LEU A CA 1
ATOM 763 C C . LEU A 1 103 ? 17.655 2.800 -10.331 1.00 94.69 103 LEU A C 1
ATOM 765 O O . LEU A 1 103 ? 17.063 2.561 -9.285 1.00 94.69 103 LEU A O 1
ATOM 769 N N . GLN A 1 104 ? 18.520 1.931 -10.854 1.00 94.69 104 GLN A N 1
ATOM 770 C CA . GLN A 1 104 ? 18.768 0.618 -10.251 1.00 94.69 104 GLN A CA 1
ATOM 771 C C . GLN A 1 104 ? 19.343 0.708 -8.831 1.00 94.69 104 GLN A C 1
ATOM 773 O O . GLN A 1 104 ? 18.977 -0.103 -7.979 1.00 94.69 104 GLN A O 1
ATOM 778 N N . ALA A 1 105 ? 20.204 1.694 -8.562 1.00 93.44 105 ALA A N 1
ATOM 779 C CA . ALA A 1 105 ? 20.686 1.980 -7.214 1.00 93.44 105 ALA A CA 1
ATOM 780 C C . ALA A 1 105 ? 19.539 2.432 -6.294 1.00 93.44 105 ALA A C 1
ATOM 782 O O . ALA A 1 105 ? 19.392 1.903 -5.194 1.00 93.44 105 ALA A O 1
ATOM 783 N N . SER A 1 106 ? 18.675 3.338 -6.767 1.00 94.56 106 SER A N 1
ATOM 784 C CA . SER A 1 106 ? 17.485 3.775 -6.025 1.00 94.56 106 SER A CA 1
ATOM 785 C C . SER A 1 106 ? 16.518 2.619 -5.738 1.00 94.56 106 SER A C 1
ATOM 787 O O . SER A 1 106 ? 16.035 2.491 -4.613 1.00 94.56 106 SER A O 1
ATOM 789 N N . LEU A 1 107 ? 16.293 1.724 -6.706 1.00 95.31 107 LEU A N 1
ATOM 790 C CA . LEU A 1 107 ? 15.459 0.535 -6.525 1.00 95.31 107 LEU A CA 1
ATOM 791 C C . LEU A 1 107 ? 16.031 -0.399 -5.453 1.00 95.31 107 LEU A C 1
ATOM 793 O O . LEU A 1 107 ? 15.289 -0.871 -4.594 1.00 95.31 107 LEU A O 1
ATOM 797 N N . LEU A 1 108 ? 17.346 -0.640 -5.461 1.00 93.88 108 LEU A N 1
ATOM 798 C CA . LEU A 1 108 ? 17.999 -1.458 -4.439 1.00 93.88 108 LEU A CA 1
ATOM 799 C C . LEU A 1 108 ? 17.841 -0.847 -3.039 1.00 93.88 108 LEU A C 1
ATOM 801 O O . LEU A 1 108 ? 17.498 -1.562 -2.096 1.00 93.88 108 LEU A O 1
ATOM 805 N N . GLU A 1 109 ? 18.038 0.463 -2.898 1.00 92.75 109 GLU A N 1
ATOM 806 C CA . GLU A 1 109 ? 17.827 1.159 -1.623 1.00 92.75 109 GLU A CA 1
ATOM 807 C C . GLU A 1 109 ? 16.358 1.110 -1.176 1.00 92.75 109 GLU A C 1
ATOM 809 O O . GLU A 1 109 ? 16.075 0.866 0.000 1.00 92.75 109 GLU A O 1
ATOM 814 N N . GLY A 1 110 ? 15.414 1.235 -2.111 1.00 93.44 110 GLY A N 1
ATOM 815 C CA . GLY A 1 110 ? 13.985 1.053 -1.859 1.00 93.44 110 GLY A CA 1
ATOM 816 C C . GLY A 1 110 ? 13.647 -0.353 -1.355 1.00 93.44 110 GLY A C 1
ATOM 817 O O . GLY A 1 110 ? 12.918 -0.500 -0.373 1.00 93.44 110 GLY A O 1
ATOM 818 N N . LEU A 1 111 ? 14.231 -1.397 -1.953 1.00 93.56 111 LEU A N 1
ATOM 819 C CA . LEU A 1 111 ? 14.074 -2.780 -1.488 1.00 93.56 111 LEU A CA 1
ATOM 820 C C . LEU A 1 111 ? 14.659 -2.986 -0.084 1.00 93.56 111 LEU A C 1
ATOM 822 O O . LEU A 1 111 ? 14.027 -3.632 0.754 1.00 93.56 111 LEU A O 1
ATOM 826 N N . LYS A 1 112 ? 15.836 -2.416 0.209 1.00 91.50 112 LYS A N 1
ATOM 827 C CA . LYS A 1 112 ? 16.423 -2.445 1.560 1.00 91.50 112 LYS A CA 1
ATOM 828 C C . LYS A 1 112 ? 15.531 -1.727 2.570 1.00 91.50 112 LYS A C 1
ATOM 830 O O . LYS A 1 112 ? 15.356 -2.205 3.689 1.00 91.50 112 LYS A O 1
ATOM 835 N N . ALA A 1 113 ? 14.959 -0.582 2.201 1.00 89.88 113 ALA A N 1
ATOM 836 C CA . ALA A 1 113 ? 14.022 0.148 3.049 1.00 89.88 113 ALA A CA 1
ATOM 837 C C . ALA A 1 113 ? 12.741 -0.659 3.304 1.00 89.88 113 ALA A C 1
ATOM 839 O O . ALA A 1 113 ? 12.318 -0.764 4.453 1.00 89.88 113 ALA A O 1
ATOM 840 N N . ALA A 1 114 ? 12.168 -1.283 2.271 1.00 89.88 114 ALA A N 1
ATOM 841 C CA . ALA A 1 114 ? 11.026 -2.181 2.413 1.00 89.88 114 ALA A CA 1
ATOM 842 C C . ALA A 1 114 ? 11.344 -3.346 3.358 1.00 89.88 114 ALA A C 1
ATOM 844 O O . ALA A 1 114 ? 10.611 -3.561 4.314 1.00 89.88 114 ALA A O 1
ATOM 845 N N . ARG A 1 115 ? 12.501 -4.000 3.195 1.00 88.12 115 ARG A N 1
ATOM 846 C CA . ARG A 1 115 ? 12.946 -5.062 4.108 1.00 88.12 115 ARG A CA 1
ATOM 847 C C . ARG A 1 115 ? 13.096 -4.598 5.549 1.00 88.12 115 ARG A C 1
ATOM 849 O O . ARG A 1 115 ? 12.660 -5.302 6.450 1.00 88.12 115 ARG A O 1
ATOM 856 N N . ARG A 1 116 ? 13.682 -3.421 5.781 1.00 86.12 116 ARG A N 1
ATOM 857 C CA . ARG A 1 116 ? 13.774 -2.854 7.135 1.00 86.12 116 ARG A CA 1
ATOM 858 C C . ARG A 1 116 ? 12.391 -2.619 7.738 1.00 86.12 116 ARG A C 1
ATOM 860 O O . ARG A 1 116 ? 12.211 -2.898 8.917 1.00 86.12 116 ARG A O 1
ATOM 867 N N . ARG A 1 117 ? 11.422 -2.146 6.944 1.00 84.44 117 ARG A N 1
ATOM 868 C CA . ARG A 1 117 ? 10.025 -2.010 7.389 1.00 84.44 117 ARG A CA 1
ATOM 869 C C . ARG A 1 117 ? 9.419 -3.367 7.739 1.00 84.44 117 ARG A C 1
ATOM 871 O O . ARG A 1 117 ? 8.896 -3.492 8.836 1.00 84.44 117 ARG A O 1
ATOM 878 N N . ASP A 1 118 ? 9.570 -4.375 6.881 1.00 85.06 118 ASP A N 1
ATOM 879 C CA . ASP A 1 118 ? 9.068 -5.731 7.145 1.00 85.06 118 ASP A CA 1
ATOM 880 C C . ASP A 1 118 ? 9.678 -6.325 8.425 1.00 85.06 118 ASP A C 1
ATOM 882 O O . ASP A 1 118 ? 8.993 -6.977 9.204 1.00 85.06 118 ASP A O 1
ATOM 886 N N . GLU A 1 119 ? 10.972 -6.103 8.670 1.00 84.44 119 GLU A N 1
ATOM 887 C CA . GLU A 1 119 ? 11.649 -6.596 9.873 1.00 84.44 119 GLU A CA 1
ATOM 888 C C . GLU A 1 119 ? 11.231 -5.843 11.138 1.00 84.44 119 GLU A C 1
ATOM 890 O O . GLU A 1 119 ? 11.134 -6.451 12.205 1.00 84.44 119 GLU A O 1
ATOM 895 N N . LEU A 1 120 ? 10.986 -4.535 11.038 1.00 80.88 120 LEU A N 1
ATOM 896 C CA . LEU A 1 120 ? 10.430 -3.752 12.140 1.00 80.88 120 LEU A CA 1
ATOM 897 C C . LEU A 1 120 ? 9.000 -4.189 12.459 1.00 80.88 120 LEU A C 1
ATOM 899 O O . LEU A 1 120 ? 8.693 -4.357 13.637 1.00 80.88 120 LEU A O 1
ATOM 903 N N . GLU A 1 121 ? 8.180 -4.426 11.435 1.00 83.44 121 GLU A N 1
ATOM 904 C CA . GLU A 1 121 ? 6.809 -4.925 11.566 1.00 83.44 121 GLU A CA 1
ATOM 905 C C . GLU A 1 121 ? 6.790 -6.344 12.145 1.00 83.44 121 GLU A C 1
ATOM 907 O O . GLU A 1 121 ? 6.037 -6.622 13.065 1.00 83.44 121 GLU A O 1
ATOM 912 N N . ALA A 1 122 ? 7.683 -7.237 11.707 1.00 84.19 122 ALA A N 1
ATOM 913 C CA . ALA A 1 122 ? 7.783 -8.586 12.266 1.00 84.19 122 ALA A CA 1
ATOM 914 C C . ALA A 1 122 ? 8.214 -8.591 13.744 1.00 84.19 122 ALA A C 1
ATOM 916 O O . ALA A 1 122 ? 7.821 -9.478 14.499 1.00 84.19 122 ALA A O 1
ATOM 917 N N . LYS A 1 123 ? 9.038 -7.622 14.163 1.00 84.19 123 LYS A N 1
ATOM 918 C CA . LYS A 1 123 ? 9.454 -7.459 15.566 1.00 84.19 123 LYS A CA 1
ATOM 919 C C . LYS A 1 123 ? 8.406 -6.745 16.414 1.00 84.19 123 LYS A C 1
ATOM 921 O O . LYS A 1 123 ? 8.343 -6.991 17.612 1.00 84.19 123 LYS A O 1
ATOM 926 N N . ASN A 1 124 ? 7.624 -5.853 15.809 1.00 85.44 124 ASN A N 1
ATOM 927 C CA . ASN A 1 124 ? 6.618 -5.043 16.486 1.00 85.44 124 ASN A CA 1
ATOM 928 C C . ASN A 1 124 ? 5.318 -5.017 15.660 1.00 85.44 124 ASN A C 1
ATOM 930 O O . ASN A 1 124 ? 4.983 -3.965 15.104 1.00 85.44 124 ASN A O 1
ATOM 934 N N . PRO A 1 125 ? 4.589 -6.148 15.557 1.00 88.75 125 PRO A N 1
ATOM 935 C CA . PRO A 1 125 ? 3.382 -6.217 14.740 1.00 88.75 125 PRO A CA 1
ATOM 936 C C . PRO A 1 125 ? 2.378 -5.145 15.152 1.00 88.75 125 PRO A C 1
ATOM 938 O O . PRO A 1 125 ? 2.126 -4.941 16.340 1.00 88.75 125 PRO A O 1
ATOM 941 N N . GLY A 1 126 ? 1.816 -4.439 14.174 1.00 90.06 126 GLY A N 1
ATOM 942 C CA . GLY A 1 126 ? 0.823 -3.392 14.388 1.00 90.06 126 GLY A CA 1
ATOM 943 C C . GLY A 1 126 ? 1.375 -2.081 14.955 1.00 90.06 126 GLY A C 1
ATOM 944 O O . GLY A 1 126 ? 0.606 -1.131 15.103 1.00 90.06 126 GLY A O 1
ATOM 945 N N . MET A 1 127 ? 2.676 -1.964 15.247 1.00 91.31 127 MET A N 1
ATOM 946 C CA . MET A 1 127 ? 3.253 -0.726 15.792 1.00 91.31 127 MET A CA 1
ATOM 947 C C . MET A 1 127 ? 3.084 0.454 14.829 1.00 91.31 127 MET A C 1
ATOM 949 O O . MET A 1 127 ? 2.734 1.556 15.251 1.00 91.31 127 MET A O 1
ATOM 953 N N . GLY A 1 128 ? 3.272 0.226 13.526 1.00 90.50 128 GLY A N 1
ATOM 954 C CA . GLY A 1 128 ? 3.040 1.257 12.513 1.00 90.50 128 GLY A CA 1
ATOM 955 C C . GLY A 1 128 ? 1.589 1.747 12.496 1.00 90.50 128 GLY A C 1
ATOM 956 O O . GLY A 1 128 ? 1.342 2.954 12.486 1.00 90.50 128 GLY A O 1
ATOM 957 N N . ASP A 1 129 ? 0.628 0.822 12.565 1.00 93.75 129 ASP A N 1
ATOM 958 C CA . ASP A 1 129 ? -0.796 1.158 12.641 1.00 93.75 129 ASP A CA 1
ATOM 959 C C . ASP A 1 129 ? -1.133 1.925 13.927 1.00 93.75 129 ASP A C 1
ATOM 961 O O . ASP A 1 129 ? -1.886 2.893 13.874 1.00 93.75 129 ASP A O 1
ATOM 965 N N . ALA A 1 130 ? -0.554 1.541 15.069 1.00 95.19 130 ALA A N 1
ATOM 966 C CA . ALA A 1 130 ? -0.757 2.218 16.347 1.00 95.19 130 ALA A CA 1
ATOM 967 C C . ALA A 1 130 ? -0.276 3.681 16.314 1.00 95.19 130 ALA A C 1
ATOM 969 O O . ALA A 1 130 ? -0.990 4.579 16.766 1.00 95.19 130 ALA A O 1
ATOM 970 N N . LEU A 1 131 ? 0.897 3.942 15.728 1.00 93.62 131 LEU A N 1
ATOM 971 C CA . LEU A 1 131 ? 1.433 5.299 15.569 1.00 93.62 131 LEU A CA 1
ATOM 972 C C . LEU A 1 131 ? 0.589 6.140 14.600 1.00 93.62 131 LEU A C 1
ATOM 974 O O . LEU A 1 131 ? 0.288 7.301 14.881 1.00 93.62 131 LEU A O 1
ATOM 978 N N . LEU A 1 132 ? 0.165 5.562 13.473 1.00 93.81 132 LEU A N 1
ATOM 979 C CA . LEU A 1 132 ? -0.724 6.245 12.527 1.00 93.81 132 LEU A CA 1
ATOM 980 C C . LEU A 1 132 ? -2.104 6.509 13.138 1.00 93.81 132 LEU A C 1
ATOM 982 O O . LEU A 1 132 ? -2.691 7.564 12.906 1.00 93.81 132 LEU A O 1
ATOM 986 N N . PHE A 1 133 ? -2.615 5.588 13.953 1.00 97.31 133 PHE A N 1
ATOM 987 C CA . PHE A 1 133 ? -3.846 5.786 14.702 1.00 97.31 133 PHE A CA 1
ATOM 988 C C . PHE A 1 133 ? -3.730 6.976 15.652 1.00 97.31 133 PHE A C 1
ATOM 990 O O . PHE A 1 133 ? -4.613 7.825 15.640 1.00 97.31 133 PHE A O 1
ATOM 997 N N . GLN A 1 134 ? -2.625 7.111 16.394 1.00 94.94 134 GLN A N 1
ATOM 998 C CA . GLN A 1 134 ? -2.399 8.274 17.262 1.00 94.94 134 GLN A CA 1
ATOM 999 C C . GLN A 1 134 ? -2.456 9.605 16.499 1.00 94.94 134 GLN A C 1
ATOM 1001 O O . GLN A 1 134 ? -3.025 10.571 17.001 1.00 94.94 134 GLN A O 1
ATOM 1006 N N . GLN A 1 135 ? -1.931 9.650 15.271 1.00 95.25 135 GLN A N 1
ATOM 1007 C CA . GLN A 1 135 ? -1.977 10.850 14.425 1.00 95.25 135 GLN A CA 1
ATOM 1008 C C . GLN A 1 135 ? -3.386 11.162 13.905 1.00 95.25 135 GLN A C 1
ATOM 1010 O O . GLN A 1 135 ? -3.728 12.322 13.685 1.00 95.25 135 GLN A O 1
ATOM 1015 N N . LYS A 1 136 ? -4.207 10.130 13.687 1.00 94.56 136 LYS A N 1
ATOM 1016 C CA . LYS A 1 136 ? -5.515 10.248 13.027 1.00 94.56 136 LYS A CA 1
ATOM 1017 C C . LYS A 1 136 ? -6.692 10.234 13.996 1.00 94.56 136 LYS A C 1
ATOM 1019 O O . LYS A 1 136 ? -7.793 10.603 13.593 1.00 94.56 136 LYS A O 1
ATOM 1024 N N . ALA A 1 137 ? -6.492 9.844 15.253 1.00 94.75 137 ALA A N 1
ATOM 1025 C CA . ALA A 1 137 ? -7.566 9.596 16.212 1.00 94.75 137 ALA A CA 1
ATOM 1026 C C . ALA A 1 137 ? -8.473 10.809 16.463 1.00 94.75 137 ALA A C 1
ATOM 1028 O O . ALA A 1 137 ? -9.663 10.629 16.689 1.00 94.75 137 ALA A O 1
ATOM 1029 N N . ALA A 1 138 ? -7.967 12.039 16.330 1.00 93.50 138 ALA A N 1
ATOM 1030 C CA . ALA A 1 138 ? -8.799 13.240 16.433 1.00 93.50 138 ALA A CA 1
ATOM 1031 C C . ALA A 1 138 ? -9.932 13.272 15.381 1.00 93.50 138 ALA A C 1
ATOM 1033 O O . ALA A 1 138 ? -11.025 13.755 15.662 1.00 93.50 138 ALA A O 1
ATOM 1034 N N . SER A 1 139 ? -9.715 12.686 14.195 1.00 92.56 139 SER A N 1
ATOM 1035 C CA . SER A 1 139 ? -10.744 12.567 13.147 1.00 92.56 139 SER A CA 1
ATOM 1036 C C . SER A 1 139 ? -11.809 11.497 13.437 1.00 92.56 139 SER A C 1
ATOM 1038 O O . SER A 1 139 ? -12.843 11.460 12.773 1.00 92.56 139 SER A O 1
ATOM 1040 N N . ALA A 1 140 ? -11.598 10.648 14.450 1.00 93.38 140 ALA A N 1
ATOM 1041 C CA . ALA A 1 140 ? -12.527 9.604 14.870 1.00 93.38 140 ALA A CA 1
ATOM 1042 C C . ALA A 1 140 ? -13.670 10.182 15.727 1.00 93.38 140 ALA A C 1
ATOM 1044 O O . ALA A 1 140 ? -13.753 9.945 16.931 1.00 93.38 140 ALA A O 1
ATOM 1045 N N . THR A 1 141 ? -14.553 10.974 15.120 1.00 93.56 141 THR A N 1
ATOM 1046 C CA . THR A 1 141 ? -15.679 11.623 15.823 1.00 93.56 141 THR A CA 1
ATOM 1047 C C . THR A 1 141 ? -16.934 10.751 15.907 1.00 93.56 141 THR A C 1
ATOM 1049 O O . THR A 1 141 ? -17.844 11.052 16.674 1.00 93.56 141 THR A O 1
ATOM 1052 N N . SER A 1 142 ? -16.999 9.662 15.138 1.00 95.06 142 SER A N 1
ATOM 1053 C CA . SER A 1 142 ? -18.119 8.715 15.116 1.00 95.06 142 SER A CA 1
ATOM 1054 C C . SER A 1 142 ? -17.661 7.319 14.688 1.00 95.06 142 SER A C 1
ATOM 1056 O O . SER A 1 142 ? -16.615 7.175 14.049 1.00 95.06 142 SER A O 1
ATOM 1058 N N . SER A 1 143 ? -18.462 6.290 14.983 1.00 94.19 143 SER A N 1
ATOM 1059 C CA . SER A 1 143 ? -18.208 4.925 14.497 1.00 94.19 143 SER A CA 1
ATOM 1060 C C . SER A 1 143 ? -18.134 4.851 12.973 1.00 94.19 143 SER A C 1
ATOM 1062 O O . SER A 1 143 ? -17.302 4.126 12.436 1.00 94.19 143 SER A O 1
ATOM 1064 N N . LEU A 1 144 ? -18.913 5.668 12.257 1.00 94.56 144 LEU A N 1
ATOM 1065 C CA . LEU A 1 144 ? -18.820 5.760 10.800 1.00 94.56 144 LEU A CA 1
ATOM 1066 C C . LEU A 1 144 ? -17.462 6.315 10.341 1.00 94.56 144 LEU A C 1
ATOM 1068 O O . LEU A 1 144 ? -16.847 5.749 9.441 1.00 94.56 144 LEU A O 1
ATOM 1072 N N . ALA A 1 145 ? -16.967 7.383 10.978 1.00 94.31 145 ALA A N 1
ATOM 1073 C CA . ALA A 1 145 ? -15.654 7.955 10.665 1.00 94.31 145 ALA A CA 1
ATOM 1074 C C . ALA A 1 145 ? -14.518 6.953 10.931 1.00 94.31 145 ALA A C 1
ATOM 1076 O O . ALA A 1 145 ? -13.592 6.831 10.131 1.00 94.31 145 ALA A O 1
ATOM 1077 N N . VAL A 1 146 ? -14.626 6.182 12.019 1.00 95.12 146 VAL A N 1
ATOM 1078 C CA . VAL A 1 146 ? -13.687 5.096 12.328 1.00 95.12 146 VAL A CA 1
ATOM 1079 C C . VAL A 1 146 ? -13.718 4.014 11.254 1.00 95.12 146 VAL A C 1
ATOM 1081 O O . VAL A 1 146 ? -12.668 3.633 10.748 1.00 95.12 146 VAL A O 1
ATOM 1084 N N . LEU A 1 147 ? -14.902 3.523 10.882 1.00 92.69 147 LEU A N 1
ATOM 1085 C CA . LEU A 1 147 ? -15.043 2.445 9.899 1.00 92.69 147 LEU A CA 1
ATOM 1086 C C . LEU A 1 147 ? -14.667 2.880 8.473 1.00 92.69 147 LEU A C 1
ATOM 1088 O O . LEU A 1 147 ? -14.253 2.037 7.671 1.00 92.69 147 LEU A O 1
ATOM 1092 N N . GLY A 1 148 ? -14.790 4.173 8.165 1.00 90.94 148 GLY A N 1
ATOM 1093 C CA . GLY A 1 148 ? -14.422 4.763 6.878 1.00 90.94 148 GLY A CA 1
ATOM 1094 C C . GLY A 1 148 ? -12.914 4.881 6.652 1.00 90.94 148 GLY A C 1
ATOM 1095 O O . GLY A 1 148 ? -12.471 4.860 5.504 1.00 90.94 148 GLY A O 1
ATOM 1096 N N . ASP A 1 149 ? -12.112 4.945 7.717 1.00 93.25 149 ASP A N 1
ATOM 1097 C CA . ASP A 1 149 ? -10.657 5.000 7.610 1.00 93.25 149 ASP A CA 1
ATOM 1098 C C . ASP A 1 149 ? -10.019 3.627 7.877 1.00 93.25 149 ASP A C 1
ATOM 1100 O O . ASP A 1 149 ? -10.243 3.036 8.933 1.00 93.25 149 ASP A O 1
ATOM 1104 N N . PRO A 1 150 ? -9.176 3.095 6.975 1.00 91.56 150 PRO A N 1
ATOM 1105 C CA . PRO A 1 150 ? -8.627 1.751 7.132 1.00 91.56 150 PRO A CA 1
ATOM 1106 C C . PRO A 1 150 ? -7.738 1.591 8.374 1.00 91.56 150 PRO A C 1
ATOM 1108 O O . PRO A 1 150 ? -7.720 0.504 8.953 1.00 91.56 150 PRO A O 1
ATOM 1111 N N . ILE A 1 151 ? -7.024 2.645 8.794 1.00 94.62 151 ILE A N 1
ATOM 1112 C CA . ILE A 1 151 ? -6.166 2.605 9.987 1.00 94.62 151 ILE A CA 1
ATOM 1113 C C . ILE A 1 151 ? -7.028 2.667 11.243 1.00 94.62 151 ILE A C 1
ATOM 1115 O O . ILE A 1 151 ? -6.875 1.820 12.123 1.00 94.62 151 ILE A O 1
ATOM 1119 N N . LEU A 1 152 ? -7.957 3.630 11.315 1.00 96.06 152 LEU A N 1
ATOM 1120 C CA . LEU A 1 152 ? -8.852 3.750 12.470 1.00 96.06 152 LEU A CA 1
ATOM 1121 C C . LEU A 1 152 ? -9.665 2.470 12.657 1.00 96.06 152 LEU A C 1
ATOM 1123 O O . LEU A 1 152 ? -9.699 1.932 13.761 1.00 96.06 152 LEU A O 1
ATOM 1127 N N . ARG A 1 153 ? -10.245 1.944 11.573 1.00 95.12 153 ARG A N 1
ATOM 1128 C CA . ARG A 1 153 ? -10.991 0.687 11.581 1.00 95.12 153 ARG A CA 1
ATOM 1129 C C . ARG A 1 153 ? -10.142 -0.447 12.131 1.00 95.12 153 ARG A C 1
ATOM 1131 O O . ARG A 1 153 ? -10.549 -1.055 13.109 1.00 95.12 153 ARG A O 1
ATOM 1138 N N . ARG A 1 154 ? -8.969 -0.711 11.544 1.00 94.50 154 ARG A N 1
ATOM 1139 C CA . ARG A 1 154 ? -8.120 -1.850 11.929 1.00 94.50 154 ARG A CA 1
ATOM 1140 C C . ARG A 1 154 ? -7.691 -1.790 13.395 1.00 94.50 154 ARG A C 1
ATOM 1142 O O . ARG A 1 154 ? -7.791 -2.800 14.090 1.00 94.50 154 ARG A O 1
ATOM 1149 N N . VAL A 1 155 ? -7.267 -0.618 13.871 1.00 96.50 155 VAL A N 1
ATOM 1150 C CA . VAL A 1 155 ? -6.834 -0.448 15.265 1.00 96.50 155 VAL A CA 1
ATOM 1151 C C . VAL A 1 155 ? -8.010 -0.574 16.229 1.00 96.50 155 VAL A C 1
ATOM 1153 O O . VAL A 1 155 ? -7.907 -1.311 17.207 1.00 96.50 155 VAL A O 1
ATOM 1156 N N . VAL A 1 156 ? -9.146 0.076 15.952 1.00 96.69 156 VAL A N 1
ATOM 1157 C CA . VAL A 1 156 ? -10.320 0.021 16.836 1.00 96.69 156 VAL A CA 1
ATOM 1158 C C . VAL A 1 156 ? -10.927 -1.379 16.857 1.00 96.69 156 VAL A C 1
ATOM 1160 O O . VAL A 1 156 ? -11.112 -1.935 17.934 1.00 96.69 156 VAL A O 1
ATOM 1163 N N . THR A 1 157 ? -11.191 -2.007 15.709 1.00 95.06 157 THR A N 1
ATOM 1164 C CA . THR A 1 157 ? -11.771 -3.359 15.696 1.00 95.06 157 THR A CA 1
ATOM 1165 C C . THR A 1 157 ? -10.826 -4.372 16.339 1.00 95.06 157 THR A C 1
ATOM 1167 O O . THR A 1 157 ? -11.278 -5.192 17.134 1.00 95.06 157 THR A O 1
ATOM 1170 N N . GLY A 1 158 ? -9.516 -4.274 16.085 1.00 94.62 158 GLY A N 1
ATOM 1171 C CA . GLY A 1 158 ? -8.518 -5.147 16.707 1.00 94.62 158 GLY A CA 1
ATOM 1172 C C . GLY A 1 158 ? -8.406 -4.951 18.224 1.00 94.62 158 GLY A C 1
ATOM 1173 O O . GLY A 1 158 ? -8.397 -5.925 18.978 1.00 94.62 158 GLY A O 1
ATOM 1174 N N . ALA A 1 159 ? -8.407 -3.705 18.706 1.00 96.25 159 ALA A N 1
ATOM 1175 C CA . ALA A 1 159 ? -8.408 -3.402 20.139 1.00 96.25 159 ALA A CA 1
ATOM 1176 C C . ALA A 1 159 ? -9.679 -3.882 20.857 1.00 96.25 159 ALA A C 1
ATOM 1178 O O . ALA A 1 159 ? -9.628 -4.236 22.035 1.00 96.25 159 ALA A O 1
ATOM 1179 N N . LEU A 1 160 ? -10.815 -3.904 20.156 1.00 95.62 160 LEU A N 1
ATOM 1180 C CA . LEU A 1 160 ? -12.097 -4.380 20.682 1.00 95.62 160 LEU A CA 1
ATOM 1181 C C . LEU A 1 160 ? -12.303 -5.891 20.502 1.00 95.62 160 LEU A C 1
ATOM 1183 O O . LEU A 1 160 ? -13.326 -6.414 20.945 1.00 95.62 160 LEU A O 1
ATOM 1187 N N . GLY A 1 161 ? -11.352 -6.586 19.868 1.00 93.06 161 GLY A N 1
ATOM 1188 C CA . GLY A 1 161 ? -11.446 -8.020 19.590 1.00 93.06 161 GLY A CA 1
ATOM 1189 C C . GLY A 1 161 ? -12.583 -8.366 18.628 1.00 93.06 161 GLY A C 1
ATOM 1190 O O . GLY A 1 161 ? -13.150 -9.453 18.711 1.00 93.06 161 GLY A O 1
ATOM 1191 N N . LEU A 1 162 ? -12.965 -7.430 17.754 1.00 92.69 162 LEU A N 1
ATOM 1192 C CA . LEU A 1 162 ? -13.985 -7.669 16.744 1.00 92.69 162 LEU A CA 1
ATOM 1193 C C . LEU A 1 162 ? -13.383 -8.485 15.585 1.00 92.69 162 LEU A C 1
ATOM 1195 O O . LEU A 1 162 ? -12.330 -8.106 15.062 1.00 92.69 162 LEU A O 1
ATOM 1199 N N . PRO A 1 163 ? -14.041 -9.582 15.175 1.00 88.88 163 PRO A N 1
ATOM 1200 C CA . PRO A 1 163 ? -13.569 -10.449 14.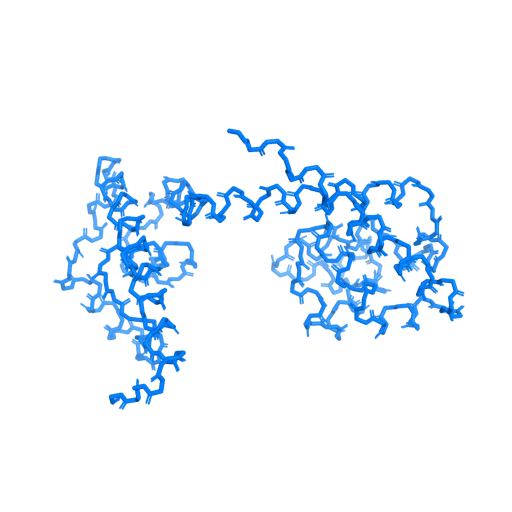097 1.00 88.88 163 PRO A CA 1
ATOM 1201 C C . PRO A 1 163 ? -13.587 -9.727 12.739 1.00 88.88 163 PRO A C 1
ATOM 1203 O O . PRO A 1 163 ? -14.404 -8.828 12.520 1.00 88.88 163 PRO A O 1
ATOM 1206 N N . GLN A 1 164 ? -12.706 -10.115 11.807 1.00 85.06 164 GLN A N 1
ATOM 1207 C CA . GLN A 1 164 ? -12.626 -9.470 10.483 1.00 85.06 164 GLN A CA 1
ATOM 1208 C C . GLN A 1 164 ? -13.883 -9.718 9.636 1.00 85.06 164 GLN A C 1
ATOM 1210 O O . GLN A 1 164 ? -14.251 -8.891 8.804 1.00 85.06 164 GLN A O 1
ATOM 1215 N N . GLU A 1 165 ? -14.583 -10.816 9.906 1.00 88.56 165 GLU A N 1
ATOM 1216 C CA . GLU A 1 165 ? -15.824 -11.255 9.272 1.00 88.56 165 GLU A CA 1
ATOM 1217 C C . GLU A 1 165 ? -16.963 -10.244 9.449 1.00 88.56 165 GLU A C 1
ATOM 1219 O O . GLU A 1 165 ? -17.913 -10.232 8.663 1.00 88.56 165 GLU A O 1
ATOM 1224 N N . ILE A 1 166 ? -16.858 -9.334 10.427 1.00 88.75 166 ILE A N 1
ATOM 1225 C CA . ILE A 1 166 ? -17.829 -8.250 10.586 1.00 88.75 166 ILE A CA 1
ATOM 1226 C C . ILE A 1 166 ? -17.885 -7.337 9.351 1.00 88.75 166 ILE A C 1
ATOM 1228 O O . ILE A 1 166 ? -18.917 -6.721 9.101 1.00 88.75 166 ILE A O 1
ATOM 1232 N N . ALA A 1 167 ? -16.824 -7.301 8.536 1.00 86.62 167 ALA A N 1
ATOM 1233 C CA . ALA A 1 167 ? -16.789 -6.556 7.280 1.00 86.62 167 ALA A CA 1
ATOM 1234 C C . ALA A 1 167 ? -17.845 -7.024 6.256 1.00 86.62 167 ALA A C 1
ATOM 1236 O O . ALA A 1 167 ? -18.155 -6.276 5.332 1.00 86.62 167 ALA A O 1
ATOM 1237 N N . VAL A 1 168 ? -18.407 -8.231 6.420 1.00 90.88 168 VAL A N 1
ATOM 1238 C CA . VAL A 1 168 ? -19.490 -8.776 5.576 1.00 90.88 168 VAL A CA 1
ATOM 1239 C C . VAL A 1 168 ? -20.870 -8.245 5.997 1.00 90.88 168 VAL A C 1
ATOM 1241 O O . VAL A 1 168 ? -21.823 -8.299 5.225 1.00 90.88 168 VAL A O 1
ATOM 1244 N N . GLN A 1 169 ? -20.998 -7.727 7.220 1.00 94.56 169 GLN A N 1
ATOM 1245 C CA . GLN A 1 169 ? -22.259 -7.208 7.753 1.00 94.56 169 GLN A CA 1
ATOM 1246 C C . GLN A 1 169 ? -22.551 -5.791 7.246 1.00 94.56 169 GLN A C 1
ATOM 1248 O O . GLN A 1 169 ? -21.654 -5.091 6.770 1.00 94.56 169 GLN A O 1
ATOM 1253 N N . SER A 1 170 ? -23.801 -5.332 7.399 1.00 95.88 170 SER A N 1
ATOM 1254 C CA . SER A 1 170 ? -24.154 -3.945 7.073 1.00 95.88 170 SER A CA 1
ATOM 1255 C C . SER A 1 170 ? -23.317 -2.953 7.889 1.00 95.88 170 SER A C 1
ATOM 1257 O O . SER A 1 170 ? -22.902 -3.239 9.016 1.00 95.88 170 SER A O 1
ATOM 1259 N N . VAL A 1 171 ? -23.090 -1.759 7.335 1.00 93.69 171 VAL A N 1
ATOM 1260 C CA . VAL A 1 171 ? -22.342 -0.690 8.023 1.00 93.69 171 VAL A CA 1
ATOM 1261 C C . VAL A 1 171 ? -22.980 -0.365 9.376 1.00 93.69 171 VAL A C 1
ATOM 1263 O O . VAL A 1 171 ? -22.276 -0.172 10.360 1.00 93.69 171 VAL A O 1
ATOM 1266 N N . GLU A 1 172 ? -24.309 -0.397 9.467 1.00 95.50 172 GLU A N 1
ATOM 1267 C CA . GLU A 1 172 ? -25.041 -0.142 10.712 1.00 95.50 172 GLU A CA 1
ATOM 1268 C C . GLU A 1 172 ? -24.772 -1.221 11.769 1.00 95.50 172 GLU A C 1
ATOM 1270 O O . GLU A 1 172 ? -24.608 -0.908 12.948 1.00 95.50 172 GLU A O 1
ATOM 1275 N N . ALA A 1 173 ? -24.701 -2.494 11.365 1.00 95.94 173 ALA A N 1
ATOM 1276 C CA . ALA A 1 173 ? -24.361 -3.592 12.265 1.00 95.94 173 ALA A CA 1
ATOM 1277 C C . ALA A 1 173 ? -22.909 -3.485 12.754 1.00 95.94 173 ALA A C 1
ATOM 1279 O O . ALA A 1 173 ? -22.642 -3.679 13.943 1.00 95.94 173 ALA A O 1
ATOM 1280 N N . GLN A 1 174 ? -21.985 -3.109 11.864 1.00 95.25 174 GLN A N 1
ATOM 1281 C CA . GLN A 1 174 ? -20.591 -2.836 12.220 1.00 95.25 174 GLN A CA 1
ATOM 1282 C C . GLN A 1 174 ? -20.485 -1.685 13.231 1.00 95.25 174 GLN A C 1
ATOM 1284 O O . GLN A 1 174 ? -19.810 -1.827 14.250 1.00 95.25 174 GLN A O 1
ATOM 1289 N N . MET A 1 175 ? -21.194 -0.575 12.993 1.00 95.50 175 MET A N 1
ATOM 1290 C CA . MET A 1 175 ? -21.235 0.569 13.911 1.00 95.50 175 MET A CA 1
ATOM 1291 C C . MET A 1 175 ? -21.762 0.158 15.284 1.00 95.50 175 MET A C 1
ATOM 1293 O O . MET A 1 175 ? -21.091 0.396 16.283 1.00 95.50 175 MET A O 1
ATOM 1297 N N . LYS A 1 176 ? -22.896 -0.555 15.340 1.00 95.81 176 LYS A N 1
ATOM 1298 C CA . LYS A 1 176 ? -23.459 -1.060 16.603 1.00 95.81 176 LYS A CA 1
ATOM 1299 C C . LYS A 1 176 ? -22.474 -1.941 17.368 1.00 95.81 176 LYS A C 1
ATOM 1301 O O . LYS A 1 176 ? -22.379 -1.827 18.585 1.00 95.81 176 LYS A O 1
ATOM 1306 N N . ALA A 1 177 ? -21.736 -2.816 16.688 1.00 95.38 177 ALA A N 1
ATOM 1307 C CA . ALA A 1 177 ? -20.748 -3.667 17.346 1.00 95.38 177 ALA A CA 1
ATOM 1308 C C . ALA A 1 177 ? -19.597 -2.863 17.971 1.00 95.38 177 ALA A C 1
ATOM 1310 O O . ALA A 1 177 ? -19.138 -3.209 19.061 1.00 95.38 177 ALA A O 1
ATOM 1311 N N . VAL A 1 178 ? -19.159 -1.790 17.306 1.00 96.06 178 VAL A N 1
ATOM 1312 C CA . VAL A 1 178 ? -18.159 -0.856 17.840 1.00 96.06 178 VAL A CA 1
ATOM 1313 C C . VAL A 1 178 ? -18.738 -0.070 19.020 1.00 96.06 178 VAL A C 1
ATOM 1315 O O . VAL A 1 178 ? -18.164 -0.105 20.109 1.00 96.06 178 VAL A O 1
ATOM 1318 N N . ASP A 1 179 ? -19.903 0.557 18.842 1.00 95.75 179 ASP A N 1
ATOM 1319 C CA . ASP A 1 179 ? -20.555 1.409 19.845 1.00 95.75 179 ASP A CA 1
ATOM 1320 C C . ASP A 1 179 ? -20.918 0.638 21.126 1.00 95.75 179 ASP A C 1
ATOM 1322 O O . ASP A 1 179 ? -20.762 1.152 22.234 1.00 95.75 179 ASP A O 1
ATOM 1326 N N . ASN A 1 180 ? -21.321 -0.632 21.003 1.00 95.88 180 ASN A N 1
ATOM 1327 C CA . ASN A 1 180 ? -21.621 -1.504 22.145 1.00 95.88 180 ASN A CA 1
ATOM 1328 C C . ASN A 1 180 ? -20.386 -1.841 22.993 1.00 95.88 180 ASN A C 1
ATOM 1330 O O . ASN A 1 180 ? -20.512 -2.221 24.157 1.00 95.88 180 ASN A O 1
ATOM 1334 N N . ARG A 1 181 ? -19.187 -1.765 22.408 1.00 95.75 181 ARG A N 1
ATOM 1335 C CA . ARG A 1 181 ? -17.922 -2.106 23.073 1.00 95.75 181 ARG A CA 1
ATOM 1336 C C . ARG A 1 181 ? -17.176 -0.862 23.549 1.00 95.75 181 ARG A C 1
ATOM 1338 O O . ARG A 1 181 ? -16.393 -0.957 24.496 1.00 95.75 181 ARG A O 1
ATOM 1345 N N . TYR A 1 182 ? -17.376 0.287 22.900 1.00 96.19 182 TYR A N 1
ATOM 1346 C CA . TYR A 1 182 ? -16.604 1.492 23.170 1.00 96.19 182 TYR A CA 1
ATOM 1347 C C . TYR A 1 182 ? -17.324 2.783 22.768 1.00 96.19 182 TYR A C 1
ATOM 1349 O O . TYR A 1 182 ? -17.874 2.899 21.681 1.00 96.19 182 TYR A O 1
ATOM 1357 N N . ASN A 1 183 ? -17.226 3.808 23.619 1.00 95.69 183 ASN A N 1
ATOM 1358 C CA . ASN A 1 183 ? -17.702 5.151 23.293 1.00 95.69 183 ASN A CA 1
ATOM 1359 C C . ASN A 1 183 ? -16.639 5.917 22.487 1.00 95.69 183 ASN A C 1
ATOM 1361 O O . ASN A 1 183 ? -15.665 6.404 23.064 1.00 95.69 183 ASN A O 1
ATOM 1365 N N . ILE A 1 184 ? -16.855 6.068 21.178 1.00 94.69 184 ILE A N 1
ATOM 1366 C CA . ILE A 1 184 ? -15.908 6.696 20.240 1.00 94.69 184 ILE A CA 1
ATOM 1367 C C . ILE A 1 184 ? -15.574 8.149 20.587 1.00 94.69 184 ILE A C 1
ATOM 1369 O O . ILE A 1 184 ? -14.444 8.574 20.356 1.00 94.69 184 ILE A O 1
ATOM 1373 N N . ALA A 1 185 ? -16.473 8.886 21.248 1.00 93.44 185 ALA A N 1
ATOM 1374 C CA . ALA A 1 185 ? -16.185 10.251 21.692 1.00 93.44 185 ALA A CA 1
ATOM 1375 C C . ALA A 1 185 ? -14.971 10.323 22.642 1.00 93.44 185 ALA A C 1
ATOM 1377 O O . ALA A 1 185 ? -14.307 11.355 22.731 1.00 93.44 185 ALA A O 1
ATOM 1378 N N . LYS A 1 186 ? -14.624 9.217 23.318 1.00 95.25 186 LYS A N 1
ATOM 1379 C CA . LYS A 1 186 ? -13.427 9.134 24.162 1.00 95.25 186 LYS A CA 1
ATOM 1380 C C . LYS A 1 186 ? -12.119 9.218 23.373 1.00 95.25 186 LYS A C 1
ATOM 1382 O O . LYS A 1 186 ? -11.126 9.639 23.955 1.00 95.25 186 LYS A O 1
ATOM 1387 N N . LEU A 1 187 ? -12.104 8.916 22.070 1.00 95.69 187 LEU A N 1
ATOM 1388 C CA . LEU A 1 187 ? -10.905 9.047 21.224 1.00 95.69 187 LEU A CA 1
ATOM 1389 C C . LEU A 1 187 ? -10.460 10.501 21.009 1.00 95.69 187 LEU A C 1
ATOM 1391 O O . LEU A 1 187 ? -9.371 10.737 20.500 1.00 95.69 187 LEU A O 1
ATOM 1395 N N . GLN A 1 188 ? -11.250 11.477 21.457 1.00 95.38 188 GLN A N 1
ATOM 1396 C CA . GLN A 1 188 ? -10.828 12.877 21.523 1.00 95.38 188 GLN A CA 1
ATOM 1397 C C . GLN A 1 188 ? -9.858 13.146 22.689 1.00 95.38 188 GLN A C 1
ATOM 1399 O O . GLN A 1 188 ? -9.215 14.191 22.740 1.00 95.38 188 GLN A O 1
ATOM 1404 N N . ASN A 1 189 ? -9.721 12.206 23.632 1.00 96.31 189 ASN A N 1
ATOM 1405 C CA . ASN A 1 189 ? -8.756 12.285 24.723 1.00 96.31 189 ASN A CA 1
ATOM 1406 C C . ASN A 1 189 ? -7.471 11.510 24.368 1.00 96.31 189 ASN A C 1
ATOM 1408 O O . ASN A 1 189 ? -7.527 10.282 24.248 1.00 96.31 189 ASN A O 1
ATOM 1412 N N . PRO A 1 190 ? -6.292 12.161 24.308 1.00 95.19 190 PRO A N 1
ATOM 1413 C CA . PRO A 1 190 ? -5.023 11.501 23.987 1.00 95.19 190 PRO A CA 1
ATOM 1414 C C . PRO A 1 190 ? -4.691 10.282 24.862 1.00 95.19 190 PRO A C 1
ATOM 1416 O O . PRO A 1 190 ? -4.099 9.319 24.379 1.00 95.19 190 PRO A O 1
ATOM 1419 N N . LYS A 1 191 ? -5.112 10.270 26.136 1.00 97.25 191 LYS A N 1
ATOM 1420 C CA . LYS A 1 191 ? -4.900 9.117 27.031 1.00 97.25 191 LYS A CA 1
ATOM 1421 C C . LYS A 1 191 ? -5.731 7.903 26.622 1.00 97.25 191 LYS A C 1
ATOM 1423 O O . LYS A 1 191 ? -5.286 6.769 26.763 1.00 97.25 191 LYS A O 1
ATOM 1428 N N . GLU A 1 192 ? -6.944 8.126 26.133 1.00 97.56 192 GLU A N 1
ATOM 1429 C CA . GLU A 1 192 ? -7.818 7.052 25.659 1.00 97.56 192 GLU A CA 1
ATOM 1430 C C . GLU A 1 192 ? -7.357 6.531 24.293 1.00 97.56 192 GLU A C 1
ATOM 1432 O O . GLU A 1 192 ? -7.381 5.323 24.065 1.00 97.56 192 GLU A O 1
ATOM 1437 N N . VAL A 1 193 ? -6.833 7.415 23.437 1.00 97.38 193 VAL A N 1
ATOM 1438 C CA . VAL A 1 193 ? -6.140 7.037 22.194 1.00 97.38 193 VAL A CA 1
ATOM 1439 C C . VAL A 1 193 ? -4.952 6.125 22.492 1.00 97.38 193 VAL A C 1
ATOM 1441 O O . VAL A 1 193 ? -4.822 5.065 21.881 1.00 97.38 193 VAL A O 1
ATOM 1444 N N . GLN A 1 194 ? -4.116 6.491 23.468 1.00 96.69 194 GLN A N 1
ATOM 1445 C CA . GLN A 1 194 ? -2.984 5.667 23.884 1.00 96.69 194 GLN A CA 1
ATOM 1446 C C . GLN A 1 194 ? -3.439 4.284 24.378 1.00 96.69 194 GLN A C 1
ATOM 1448 O O . GLN A 1 194 ? -2.946 3.273 23.884 1.00 96.69 194 GLN A O 1
ATOM 1453 N N . LYS A 1 195 ? -4.433 4.221 25.275 1.00 97.50 195 LYS A N 1
ATOM 1454 C CA . LYS A 1 195 ? -4.980 2.941 25.762 1.00 97.50 195 LYS A CA 1
ATOM 1455 C C . LYS A 1 195 ? -5.541 2.072 24.635 1.00 97.50 195 LYS A C 1
ATOM 1457 O O . LYS A 1 195 ? -5.396 0.853 24.679 1.00 97.50 195 LYS A O 1
ATOM 1462 N N . MET A 1 196 ? -6.211 2.670 23.649 1.00 97.69 196 MET A N 1
ATOM 1463 C CA . MET A 1 196 ? -6.745 1.940 22.495 1.00 97.69 196 MET A CA 1
ATOM 1464 C C . MET A 1 196 ? -5.614 1.325 21.663 1.00 97.69 196 MET A C 1
ATOM 1466 O O . MET A 1 196 ? -5.677 0.147 21.319 1.00 97.69 196 MET A O 1
ATOM 1470 N N . ALA A 1 197 ? -4.558 2.096 21.397 1.00 96.88 197 ALA A N 1
ATOM 1471 C CA . ALA A 1 197 ? -3.379 1.620 20.682 1.00 96.88 197 ALA A CA 1
ATOM 1472 C C . ALA A 1 197 ? -2.664 0.480 21.436 1.00 96.88 197 ALA A C 1
ATOM 1474 O O . ALA A 1 197 ? -2.334 -0.542 20.843 1.00 96.88 197 ALA A O 1
ATOM 1475 N N . GLU A 1 198 ? -2.487 0.604 22.753 1.00 95.88 198 GLU A N 1
ATOM 1476 C CA . GLU A 1 198 ? -1.891 -0.446 23.595 1.00 95.88 198 GLU A CA 1
ATOM 1477 C C . GLU A 1 198 ? -2.727 -1.737 23.589 1.00 95.88 198 GLU A C 1
ATOM 1479 O O . GLU A 1 198 ? -2.187 -2.838 23.441 1.00 95.88 198 GLU A O 1
ATOM 1484 N N . ARG A 1 199 ? -4.058 -1.618 23.689 1.00 96.69 199 ARG A N 1
ATOM 1485 C CA . ARG A 1 199 ? -4.982 -2.760 23.580 1.00 96.69 199 ARG A CA 1
ATOM 1486 C C . ARG A 1 199 ? -4.907 -3.436 22.217 1.00 96.69 199 ARG A C 1
ATOM 1488 O O . ARG A 1 199 ? -4.887 -4.662 22.160 1.00 96.69 199 ARG A O 1
ATOM 1495 N N . TYR A 1 200 ? -4.830 -2.659 21.138 1.00 96.31 200 TYR A N 1
ATOM 1496 C CA . TYR A 1 200 ? -4.648 -3.189 19.789 1.00 96.31 200 TYR A CA 1
ATOM 1497 C C . TYR A 1 200 ? -3.385 -4.050 19.684 1.00 96.31 200 TYR A C 1
ATOM 1499 O O . TYR A 1 200 ? -3.473 -5.211 19.289 1.00 96.31 200 TYR A O 1
ATOM 1507 N N . LEU A 1 201 ? -2.233 -3.519 20.106 1.00 93.88 201 LEU A N 1
ATOM 1508 C CA . LEU A 1 201 ? -0.953 -4.238 20.063 1.00 93.88 201 LEU A CA 1
ATOM 1509 C C . LEU A 1 201 ? -0.973 -5.512 20.921 1.00 93.88 201 LEU A C 1
ATOM 1511 O O . LEU A 1 201 ? -0.427 -6.547 20.530 1.00 93.88 201 LEU A O 1
ATOM 1515 N N . THR A 1 202 ? -1.644 -5.453 22.073 1.00 93.12 202 THR A N 1
ATOM 1516 C CA . THR A 1 202 ? -1.788 -6.591 22.990 1.00 93.12 202 THR A CA 1
ATOM 1517 C C . THR A 1 202 ? -2.625 -7.703 22.357 1.00 93.12 202 THR A C 1
ATOM 1519 O O . THR A 1 202 ? -2.178 -8.847 22.278 1.00 93.12 202 THR A O 1
ATOM 1522 N N . ASN A 1 203 ? -3.809 -7.373 21.835 1.00 92.12 203 ASN A N 1
ATOM 1523 C CA . ASN A 1 203 ? -4.692 -8.340 21.178 1.00 92.12 203 ASN A CA 1
ATOM 1524 C C . ASN A 1 203 ? -4.058 -8.928 19.913 1.00 92.12 203 ASN A C 1
ATOM 1526 O O . ASN A 1 203 ? -4.179 -10.127 19.657 1.00 92.12 203 ASN A O 1
ATOM 1530 N N . LEU A 1 204 ? -3.342 -8.108 19.141 1.00 88.62 204 LEU A N 1
ATOM 1531 C CA . LEU A 1 204 ? -2.632 -8.563 17.951 1.00 88.62 204 LEU A CA 1
ATOM 1532 C C . LEU A 1 204 ? -1.542 -9.581 18.312 1.00 88.62 204 LEU A C 1
ATOM 1534 O O . LEU A 1 204 ? -1.460 -10.643 17.689 1.00 88.62 204 LEU A O 1
ATOM 1538 N N . SER A 1 205 ? -0.768 -9.315 19.366 1.00 84.81 205 SER A N 1
ATOM 1539 C CA . SER A 1 205 ? 0.248 -10.245 19.873 1.00 84.81 205 SER A CA 1
ATOM 1540 C C . SER A 1 205 ? -0.367 -11.575 20.331 1.00 84.81 205 SER A C 1
ATOM 1542 O O . SER A 1 205 ? 0.142 -12.640 19.982 1.00 84.81 205 SER A O 1
ATOM 1544 N N . LEU A 1 206 ? -1.504 -11.532 21.037 1.00 83.88 206 LEU A N 1
ATOM 1545 C CA . LEU A 1 206 ? -2.239 -12.729 21.472 1.00 83.88 206 LEU A CA 1
ATOM 1546 C C . LEU A 1 206 ? -2.762 -13.553 20.286 1.00 83.88 206 LEU A C 1
ATOM 1548 O O . LEU A 1 206 ? -2.607 -14.773 20.265 1.00 83.88 206 LEU A O 1
ATOM 1552 N N . SER A 1 207 ? -3.336 -12.896 19.275 1.00 79.00 207 SER A N 1
ATOM 1553 C CA . SER A 1 207 ? -3.838 -13.573 18.069 1.00 79.00 207 SER A CA 1
ATOM 1554 C C . SER A 1 207 ? -2.715 -14.227 17.250 1.00 79.00 207 SER A C 1
ATOM 1556 O O . SER A 1 207 ? -2.864 -15.349 16.756 1.00 79.00 207 SER A O 1
ATOM 1558 N N . THR A 1 208 ? -1.553 -13.571 17.174 1.00 73.94 208 THR A N 1
ATOM 1559 C CA . THR A 1 208 ? -0.362 -14.097 16.495 1.00 73.94 208 THR A CA 1
ATOM 1560 C C . THR A 1 208 ? 0.187 -15.323 17.231 1.00 73.94 208 THR A C 1
ATOM 1562 O O . THR A 1 208 ? 0.513 -16.329 16.600 1.00 73.94 208 THR A O 1
ATOM 1565 N N . ALA A 1 209 ? 0.222 -15.289 18.568 1.00 70.75 209 ALA A N 1
ATOM 1566 C CA . ALA A 1 209 ? 0.642 -16.422 19.392 1.00 70.75 209 ALA A CA 1
ATOM 1567 C C . ALA A 1 209 ? -0.311 -17.627 19.272 1.00 70.75 209 ALA A C 1
ATOM 1569 O O . ALA A 1 209 ? 0.149 -18.759 19.117 1.00 70.75 209 ALA A O 1
ATOM 1570 N N . ALA A 1 210 ? -1.628 -17.395 19.270 1.00 69.38 210 ALA A N 1
ATOM 1571 C CA . ALA A 1 210 ? -2.626 -18.450 19.075 1.00 69.38 210 ALA A CA 1
ATOM 1572 C C . ALA A 1 210 ? -2.487 -19.134 17.701 1.00 69.38 210 ALA A C 1
ATOM 1574 O O . ALA A 1 210 ? -2.557 -20.358 17.593 1.00 69.38 210 ALA A O 1
ATOM 1575 N N . SER A 1 211 ? -2.203 -18.352 16.656 1.00 62.94 211 SER A N 1
ATOM 1576 C CA . SER A 1 211 ? -1.991 -18.862 15.294 1.00 62.94 211 SER A CA 1
ATOM 1577 C C . SER A 1 211 ? -0.733 -19.740 15.188 1.00 62.94 211 SER A C 1
ATOM 1579 O O . SER A 1 211 ? -0.745 -20.783 14.528 1.00 62.94 211 SER A O 1
ATOM 1581 N N . ALA A 1 212 ? 0.348 -19.369 15.885 1.00 61.41 212 ALA A N 1
ATOM 1582 C CA . ALA A 1 212 ? 1.564 -20.181 15.963 1.00 61.41 212 ALA A CA 1
ATOM 1583 C C . ALA A 1 212 ? 1.330 -21.514 16.705 1.00 61.41 212 ALA A C 1
ATOM 1585 O O . ALA A 1 212 ? 1.845 -22.548 16.278 1.00 61.41 212 ALA A O 1
ATOM 1586 N N . GLY A 1 213 ? 0.505 -21.512 17.760 1.00 59.53 213 GLY A N 1
ATOM 1587 C CA . GLY A 1 213 ? 0.109 -22.722 18.491 1.00 59.53 213 GLY A CA 1
ATOM 1588 C C . GLY A 1 213 ? -0.714 -23.706 17.648 1.00 59.53 213 GLY A C 1
ATOM 1589 O O . GLY A 1 213 ? -0.423 -24.902 17.643 1.00 59.53 213 GLY A O 1
ATOM 1590 N N . ASN A 1 214 ? -1.676 -23.208 16.863 1.00 57.50 214 ASN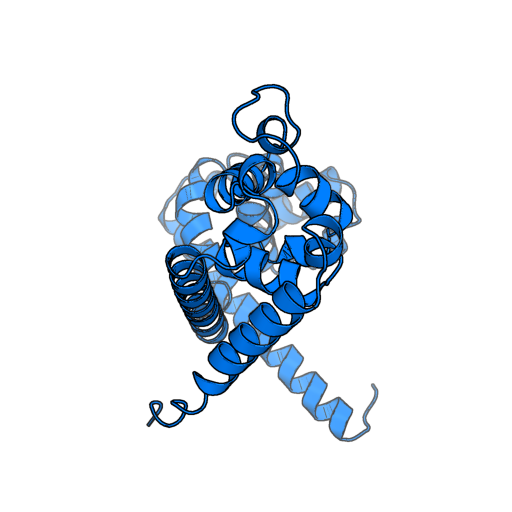 A N 1
ATOM 1591 C CA . ASN A 1 214 ? -2.494 -24.051 15.979 1.00 57.50 214 ASN A CA 1
ATOM 1592 C C . ASN A 1 214 ? -1.688 -24.676 14.831 1.00 57.50 214 ASN A C 1
ATOM 1594 O O . ASN A 1 214 ? -1.928 -25.824 14.460 1.00 57.50 214 ASN A O 1
ATOM 1598 N N . THR A 1 215 ? -0.696 -23.958 14.297 1.00 56.53 215 THR A N 1
ATOM 1599 C CA . THR A 1 215 ? 0.188 -24.496 13.246 1.00 56.53 215 THR A CA 1
ATOM 1600 C C . THR A 1 215 ? 1.064 -25.638 13.784 1.00 56.53 215 THR A C 1
ATOM 1602 O O . THR A 1 215 ? 1.332 -26.602 13.070 1.00 56.53 215 THR A O 1
ATOM 1605 N N . GLY A 1 216 ? 1.460 -25.568 15.062 1.00 53.91 216 GLY A N 1
ATOM 1606 C CA . GLY A 1 216 ? 2.207 -26.630 15.737 1.00 53.91 216 GLY A CA 1
ATOM 1607 C C . GLY A 1 216 ? 1.402 -27.920 15.917 1.00 53.91 216 GLY A C 1
ATOM 1608 O O . GLY A 1 216 ? 1.947 -28.996 15.710 1.00 53.91 216 GLY A O 1
ATOM 1609 N N . LEU A 1 217 ? 0.106 -27.835 16.234 1.00 53.00 217 LEU A N 1
ATOM 1610 C CA . LEU A 1 217 ? -0.768 -29.011 16.391 1.00 53.00 217 LEU A CA 1
ATOM 1611 C C . LEU A 1 217 ? -1.133 -29.667 15.050 1.00 53.00 217 LEU A C 1
ATOM 1613 O O . LEU A 1 217 ? -1.151 -30.896 14.955 1.00 53.00 217 LEU A O 1
ATOM 1617 N N . ALA A 1 218 ? -1.326 -28.866 13.996 1.00 51.06 218 ALA A N 1
ATOM 1618 C CA . ALA A 1 218 ? -1.550 -29.369 12.639 1.00 51.06 218 ALA A CA 1
ATOM 1619 C C . ALA A 1 218 ? -0.347 -30.176 12.106 1.00 51.06 218 ALA A C 1
ATOM 1621 O O . ALA A 1 218 ? -0.525 -31.127 11.346 1.00 51.06 218 ALA A O 1
ATOM 1622 N N . GLN A 1 219 ? 0.877 -29.859 12.550 1.00 47.97 219 GLN A N 1
ATOM 1623 C CA . GLN A 1 219 ? 2.083 -30.618 12.199 1.00 47.97 219 GLN A CA 1
ATOM 1624 C C . GLN A 1 219 ? 2.135 -32.016 12.852 1.00 47.97 219 GLN A C 1
ATOM 1626 O O . GLN A 1 219 ? 2.844 -32.890 12.356 1.00 47.97 219 GLN A O 1
ATOM 1631 N N . TYR A 1 220 ? 1.358 -32.252 13.916 1.00 56.62 220 TYR A N 1
ATOM 1632 C CA . TYR A 1 220 ? 1.233 -33.552 14.590 1.00 56.62 220 TYR A CA 1
ATOM 1633 C C . TYR A 1 220 ? -0.053 -34.312 14.225 1.00 56.62 220 TYR A C 1
ATOM 1635 O O . TYR A 1 220 ? -0.383 -35.302 14.872 1.00 56.62 220 TYR A O 1
ATOM 1643 N N . GLY A 1 221 ? -0.773 -33.887 13.179 1.00 47.19 221 GLY A N 1
ATOM 1644 C CA . GLY A 1 221 ? -1.914 -34.635 12.639 1.00 47.19 221 GLY A CA 1
ATOM 1645 C C . GLY A 1 221 ? -3.187 -34.591 13.488 1.00 47.19 221 GLY A C 1
ATOM 1646 O O . GLY A 1 221 ? -4.113 -35.3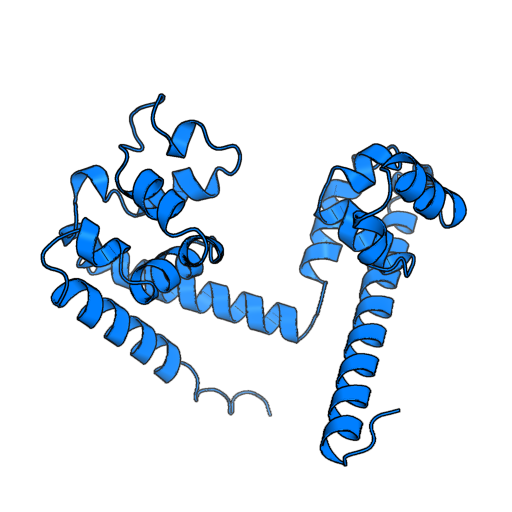55 13.223 1.00 47.19 221 GLY A O 1
ATOM 1647 N N . PHE A 1 222 ? -3.271 -33.699 14.476 1.00 51.12 222 PHE A N 1
ATOM 1648 C CA . PHE A 1 222 ? -4.513 -33.459 15.206 1.00 51.12 222 PHE A CA 1
ATOM 1649 C C . PHE A 1 222 ? -5.322 -32.372 14.494 1.00 51.12 222 PHE A C 1
ATOM 1651 O O . PHE A 1 222 ? -5.094 -31.181 14.697 1.00 51.12 222 PHE A O 1
ATOM 1658 N N . ASN A 1 223 ? -6.272 -32.791 13.657 1.00 42.56 223 ASN A N 1
ATOM 1659 C CA . ASN A 1 223 ? -7.407 -31.950 13.284 1.00 42.56 223 ASN A CA 1
ATOM 1660 C C . ASN A 1 223 ? -8.457 -32.091 14.393 1.00 42.56 223 ASN A C 1
ATOM 1662 O O . ASN A 1 223 ? -8.894 -33.210 14.664 1.00 42.56 223 ASN A O 1
ATOM 1666 N N . ILE A 1 224 ? -8.819 -30.982 15.042 1.00 44.72 224 ILE A N 1
ATOM 1667 C CA . ILE A 1 224 ? -9.997 -30.903 15.921 1.00 44.72 224 ILE A CA 1
ATOM 1668 C C . ILE A 1 224 ? -11.174 -30.436 15.072 1.00 44.72 224 ILE A C 1
ATOM 1670 O O . ILE A 1 224 ? -10.978 -29.445 14.330 1.00 44.72 224 ILE A O 1
#

Secondary structure (DSSP, 8-state):
---TTTT-HHHHHHHHHHHHHHHHH-SSHHHHHHSHHHHHHHHHHTT-GGGTTTHHHHHHHHHS-TT-TTSHHHH-S-THHHHHHHHH-HHHHHHHHHH-HHHHHHHHHHHHHHHHHHHHHHHSTTHHHHHHHHHHGGG--SHHHHHHSHHHHHHHHHHTT--GGGGGS-HHHHHHHHHTT--GGGGGSHHHHHHHHHHHHHHHHHHHHHHHHHHHHHTTT---

Foldseek 3Di:
DPPVVPVPVVVLVVLLVVLVVLLVPQPWQLSSLVDLSVQCLLCQLLVRNCCSVVSVLLSQLLLWQLVPCPGPCNPDPPVSSSVSNVLQVCNPCISVSSVDPVSSVSSSVSNVVSVVVVVVCVVQPCPVLLVVLLV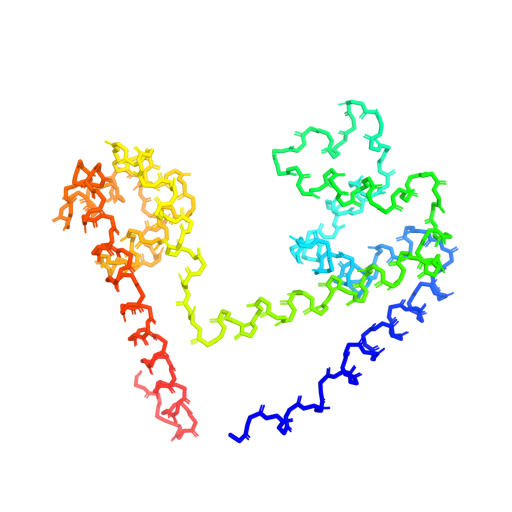CLLQQQALLSQCVDPSSVLLQCLLQVNDPCCVVPDSVSSRCSSVVRDDSNCSNPSVVSNSSSVSNSVSVVVVVVVVVVVVVVVVVVDDD

Radius of gyration: 21.65 Å; chains: 1; bounding box: 49×51×53 Å

Sequence (224 aa):
RDLARIAKEPDLTRTMAQFKQAVDKAGDINAALRNPRVLAVLGTALGLPEAAAQSGLARRVLLADPADTSSLPNTLSDKRWLAMAKTLNLAQGGIASLREPRLQASLLEGLKAARRRDELEAKNPGMGDALLFQQKAASATSSLAVLGDPILRRVVTGALGLPQEIAVQSVEAQMKAVDNRYNIAKLQNPKEVQKMAERYLTNLSLSTAASAGNTGLAQYGFNI

pLDDT: mean 88.23, std 13.55, range [42.38, 97.69]